Protein AF-A0A3M1NKG3-F1 (afdb_monomer)

pLDDT: mean 79.74, std 18.03, range [40.25, 98.12]

Foldseek 3Di:
DVVVVVVLVVLQVVLCVDPVVVVVVVCVVCVVVLVVVVVVCVVDDVVVVVCLVVWDKDALQLLLAPAHLLLSVLLCCCVPVVDDLVVLCVLLVHDSVVSVVSPVVSVVRDDGDGDHDDIDTSNLNNDPLADSVLSSLVVVVVDDLVVSCVSSVHDSVVSVVSVVVNVVSDDPDDPVPVVVVVVVSVVVVVVQVVCVVVVAHPVNSVVPPPPPQDKDFLCLLLDPAHLLLSQLLCCCPVVVDDLVRSCVLQVHDSVVSVVSPVVSCVVPVDHDDDDSGRIDGSNLNNDPLAHSLLSVLLCCCPVVVDDLVSVCVSNVHDSVVSVVSPVVSVVSVVVD

Mean predicted aligned error: 16.98 Å

Secondary structure (DSSP, 8-state):
-HHHHHHHHHHHHHHHTSHHHHHHHHHHHHHHHHHHHHHHHHTS-HHHHHHHHTPPEEEGGGGGSSS-HHHHHHHHHHHTS---HHHHHHHHT--HHHHHHHHHHHHHT-PPP---S-EEEGGGGG-TTS-HHHHHHHHTTTS-HHHHHHHHT--HHHHHHHHHHHHHH--S-SHHHHHHHHHHHHHHHHHHHHHHTTT--HHHHHHS--S---EEEGGGGGSSS-HHHHHHHHHHHTS---HHHHHHHHT--HHHHHHHHHHHHHH--SPPP--S--EEEGGGG--TTS-HHHHHHHHHHHTS---HHHHHHHHT--HHHHHHHHHHHHHHHHT-

Nearest PDB structures (foldseek):
  2h27-assembly2_D  TM=8.774E-01  e=1.528E+00  Escherichia coli K-12
  3hug-assembly6_K  TM=8.542E-01  e=1.948E+00  Mycobacterium tuberculosis H37Rv
  3hug-assembly1_C  TM=6.920E-01  e=1.088E+00  Mycobacterium tuberculosis H37Rv
  6koq-assembly1_F  TM=3.522E-01  e=6.385E-01  Mycobacterium tuberculosis H37Rv
  6kon-assembly1_F  TM=2.796E-01  e=3.399E-01  Mycobacterium tuberculosis H37Rv

Radius of gyration: 29.92 Å; Cα contacts (8 Å, |Δi|>4): 338; chains: 1; bounding box: 72×39×79 Å

Structure (mmCIF, N/CA/C/O backbone):
data_AF-A0A3M1NKG3-F1
#
_entry.id   AF-A0A3M1NKG3-F1
#
loop_
_atom_site.group_PDB
_atom_site.id
_atom_site.type_symbol
_atom_site.label_atom_id
_atom_site.label_alt_id
_atom_site.label_comp_id
_atom_site.label_asym_id
_atom_site.label_entity_id
_atom_site.label_seq_id
_atom_site.pdbx_PDB_ins_code
_atom_site.Cartn_x
_atom_site.Cartn_y
_atom_site.Cartn_z
_atom_site.occupancy
_atom_site.B_iso_or_equiv
_atom_site.auth_seq_id
_atom_site.auth_comp_id
_atom_site.auth_asym_id
_atom_site.auth_atom_id
_atom_site.pdbx_PDB_model_num
ATOM 1 N N . MET A 1 1 ? 40.115 -14.289 -21.976 1.00 51.50 1 MET A N 1
ATOM 2 C CA . MET A 1 1 ? 38.641 -14.071 -21.932 1.00 51.50 1 MET A CA 1
ATOM 3 C C . MET A 1 1 ? 37.938 -14.585 -20.665 1.00 51.50 1 MET A C 1
ATOM 5 O O . MET A 1 1 ? 37.022 -13.910 -20.209 1.00 51.50 1 MET A O 1
ATOM 9 N N . ARG A 1 2 ? 38.322 -15.731 -20.070 1.00 45.66 2 ARG A N 1
ATOM 10 C CA . ARG A 1 2 ? 37.625 -16.314 -18.897 1.00 45.66 2 ARG A CA 1
ATOM 11 C C . ARG A 1 2 ? 37.693 -15.454 -17.615 1.00 45.66 2 ARG A C 1
ATOM 13 O O . ARG A 1 2 ? 36.666 -15.286 -16.967 1.00 45.66 2 ARG A O 1
ATOM 20 N N . ALA A 1 3 ? 38.834 -14.825 -17.312 1.00 50.28 3 ALA A N 1
ATOM 21 C CA . ALA A 1 3 ? 38.987 -13.940 -16.144 1.00 50.28 3 ALA A CA 1
ATOM 22 C C . ALA A 1 3 ? 38.124 -12.660 -16.223 1.00 50.28 3 ALA A C 1
ATOM 24 O O . ALA A 1 3 ? 37.437 -12.315 -15.267 1.00 50.28 3 ALA A O 1
ATOM 25 N N . LYS A 1 4 ? 38.056 -12.010 -17.400 1.00 56.06 4 LYS A N 1
ATOM 26 C CA . LYS A 1 4 ? 37.167 -10.851 -17.629 1.00 56.06 4 LYS A CA 1
ATOM 27 C C . LYS A 1 4 ? 35.682 -11.222 -17.490 1.00 56.06 4 LYS A C 1
ATOM 29 O O . LYS A 1 4 ? 34.921 -10.430 -16.955 1.00 56.06 4 LYS A O 1
ATOM 34 N N . ARG A 1 5 ? 35.262 -12.426 -17.911 1.00 55.84 5 ARG A N 1
ATOM 35 C CA . ARG A 1 5 ? 33.871 -12.899 -17.741 1.00 55.84 5 ARG A CA 1
ATOM 36 C C . ARG A 1 5 ? 33.503 -13.178 -16.276 1.00 55.84 5 ARG A C 1
ATOM 38 O O . ARG A 1 5 ? 32.373 -12.888 -15.900 1.00 55.84 5 ARG A O 1
ATOM 45 N N . ARG A 1 6 ? 34.437 -13.684 -15.455 1.00 57.09 6 ARG A N 1
ATOM 46 C CA . ARG A 1 6 ? 34.224 -13.881 -14.004 1.00 57.09 6 ARG A CA 1
ATOM 47 C C . ARG A 1 6 ? 33.991 -12.553 -13.275 1.00 57.09 6 ARG A C 1
ATOM 49 O O . ARG A 1 6 ? 32.965 -12.407 -12.625 1.00 57.09 6 ARG A O 1
ATOM 56 N N . ASN A 1 7 ? 34.838 -11.553 -13.521 1.00 66.81 7 ASN A N 1
ATOM 57 C CA . ASN A 1 7 ? 34.710 -10.222 -12.912 1.00 66.81 7 ASN A CA 1
ATOM 58 C C . ASN A 1 7 ? 33.399 -9.503 -13.325 1.00 66.81 7 ASN A C 1
ATOM 60 O O . ASN A 1 7 ? 32.727 -8.882 -12.506 1.00 66.81 7 ASN A O 1
ATOM 64 N N . VAL A 1 8 ? 32.962 -9.659 -14.584 1.00 64.75 8 VAL A N 1
ATOM 65 C CA . VAL A 1 8 ? 31.653 -9.145 -15.035 1.00 64.75 8 VAL A CA 1
ATOM 66 C C . VAL A 1 8 ? 30.497 -9.868 -14.339 1.00 64.75 8 VAL A C 1
ATOM 68 O O . VAL A 1 8 ? 29.546 -9.216 -13.919 1.00 64.75 8 VAL A O 1
ATOM 71 N N . SER A 1 9 ? 30.574 -11.191 -14.170 1.00 67.75 9 SER A N 1
ATOM 72 C CA . SER A 1 9 ? 29.547 -11.958 -13.454 1.00 67.75 9 SER A CA 1
ATOM 73 C C . SER A 1 9 ? 29.431 -11.544 -11.983 1.00 67.75 9 SER A C 1
ATOM 75 O O . SER A 1 9 ? 28.322 -11.441 -11.470 1.00 67.75 9 SER A O 1
ATOM 77 N N . GLU A 1 10 ? 30.552 -11.274 -11.313 1.00 72.12 10 GLU A N 1
ATOM 78 C CA . GLU A 1 10 ? 30.588 -10.798 -9.924 1.00 72.12 10 GLU A CA 1
ATOM 79 C C . GLU A 1 10 ? 29.957 -9.409 -9.782 1.00 72.12 10 GLU A C 1
ATOM 81 O O . GLU A 1 10 ? 29.105 -9.211 -8.917 1.00 72.12 10 GLU A O 1
ATOM 86 N N . ARG A 1 11 ? 30.277 -8.466 -10.680 1.00 70.00 11 ARG A N 1
ATOM 87 C CA . ARG A 1 11 ? 29.648 -7.132 -10.682 1.00 70.00 11 ARG A CA 1
ATOM 88 C C . ARG A 1 11 ? 28.159 -7.184 -11.024 1.00 70.00 11 ARG A C 1
ATOM 90 O O . ARG A 1 11 ? 27.374 -6.463 -10.418 1.00 70.00 11 ARG A O 1
ATOM 97 N N . VAL A 1 12 ? 27.745 -8.050 -11.950 1.00 67.44 12 VAL A N 1
ATOM 98 C CA . VAL A 1 12 ? 26.320 -8.264 -12.259 1.00 67.44 12 VAL A CA 1
ATOM 99 C C . VAL A 1 12 ? 25.585 -8.840 -11.050 1.00 67.44 12 VAL A C 1
ATOM 101 O O . VAL A 1 12 ? 24.505 -8.360 -10.715 1.00 67.44 12 VAL A O 1
ATOM 104 N N . ASN A 1 13 ? 26.182 -9.803 -10.345 1.00 69.19 13 ASN A N 1
ATOM 105 C CA . ASN A 1 13 ? 25.622 -10.332 -9.103 1.00 69.19 13 ASN A CA 1
ATOM 106 C C . ASN A 1 13 ? 25.562 -9.264 -8.001 1.00 69.19 13 ASN A C 1
ATOM 108 O O . ASN A 1 13 ? 24.570 -9.197 -7.279 1.00 69.19 13 ASN A O 1
ATOM 112 N N . ALA A 1 14 ? 26.561 -8.385 -7.900 1.00 70.50 14 ALA A N 1
ATOM 113 C CA . ALA A 1 14 ? 26.528 -7.248 -6.981 1.00 70.50 14 ALA A CA 1
ATOM 114 C C . ALA A 1 14 ? 25.381 -6.273 -7.308 1.00 70.50 14 ALA A C 1
ATOM 116 O O . ALA A 1 14 ? 24.679 -5.830 -6.403 1.00 70.50 14 ALA A O 1
ATOM 117 N N . ILE A 1 15 ? 25.121 -6.000 -8.592 1.00 69.00 15 ILE A N 1
ATOM 118 C CA . ILE A 1 15 ? 23.998 -5.157 -9.035 1.00 69.00 15 ILE A CA 1
ATOM 119 C C . ILE A 1 15 ? 22.658 -5.824 -8.736 1.00 69.00 15 ILE A C 1
ATOM 121 O O . ILE A 1 15 ? 21.772 -5.171 -8.190 1.00 69.00 15 ILE A O 1
ATOM 125 N N . LEU A 1 16 ? 22.504 -7.117 -9.028 1.00 63.91 16 LEU A N 1
ATOM 126 C CA . LEU A 1 16 ? 21.286 -7.869 -8.702 1.00 63.91 16 LEU A CA 1
ATOM 127 C C . LEU A 1 16 ? 20.992 -7.866 -7.195 1.00 63.91 16 LEU A C 1
ATOM 129 O O . LEU A 1 16 ? 19.832 -7.843 -6.793 1.00 63.91 16 LEU A O 1
ATOM 133 N N . ASN A 1 17 ? 22.040 -7.846 -6.371 1.00 64.62 17 ASN A N 1
ATOM 134 C CA . ASN A 1 17 ? 21.939 -7.798 -4.917 1.00 64.62 17 ASN A CA 1
ATOM 135 C C . ASN A 1 17 ? 21.935 -6.374 -4.337 1.00 64.62 17 ASN A C 1
ATOM 137 O O . ASN A 1 17 ? 21.846 -6.231 -3.111 1.00 64.62 17 ASN A O 1
ATOM 141 N N . SER A 1 18 ? 22.009 -5.341 -5.184 1.00 63.31 18 SER A N 1
ATOM 142 C CA . SER A 1 18 ? 21.951 -3.945 -4.752 1.00 63.31 18 SER A CA 1
ATOM 143 C C . SER A 1 18 ? 20.597 -3.628 -4.104 1.00 63.31 18 SER A C 1
ATOM 145 O O . SER A 1 18 ? 19.582 -4.217 -4.498 1.00 63.31 18 SER A O 1
ATOM 147 N N . PRO A 1 19 ? 20.546 -2.685 -3.143 1.00 52.75 19 PRO A N 1
ATOM 148 C CA . PRO A 1 19 ? 19.292 -2.254 -2.526 1.00 52.75 19 PRO A CA 1
ATOM 149 C C . PRO A 1 19 ? 18.241 -1.862 -3.569 1.00 52.75 19 PRO A C 1
ATOM 151 O O . PRO A 1 19 ? 17.114 -2.330 -3.506 1.00 52.75 19 PRO A O 1
ATOM 154 N N . ILE A 1 20 ? 18.646 -1.127 -4.610 1.00 58.50 20 ILE A N 1
ATOM 155 C CA . ILE A 1 20 ? 17.765 -0.676 -5.696 1.00 58.50 20 ILE A CA 1
ATOM 156 C C . ILE A 1 20 ? 17.127 -1.862 -6.435 1.00 58.50 20 ILE A C 1
ATOM 158 O O . ILE A 1 20 ? 15.912 -1.895 -6.613 1.00 58.50 20 ILE A O 1
ATOM 162 N N . GLN A 1 21 ? 17.909 -2.865 -6.852 1.00 63.16 21 GLN A N 1
ATOM 163 C CA . GLN A 1 21 ? 17.361 -4.022 -7.574 1.00 63.16 21 GLN A CA 1
ATOM 164 C C . GLN A 1 21 ? 16.524 -4.929 -6.669 1.00 63.16 21 GLN A C 1
ATOM 166 O O . GLN A 1 21 ? 15.507 -5.455 -7.122 1.00 63.16 21 GLN A O 1
ATOM 171 N N . LYS A 1 22 ? 16.885 -5.062 -5.387 1.00 59.78 22 LYS A N 1
ATOM 172 C CA . LYS A 1 22 ? 16.050 -5.752 -4.394 1.00 59.78 22 LYS A CA 1
ATOM 173 C C . LYS A 1 22 ? 14.698 -5.058 -4.234 1.00 59.78 22 LYS A C 1
ATOM 175 O O . LYS A 1 22 ? 13.676 -5.736 -4.322 1.00 59.78 22 LYS A O 1
ATOM 180 N N . THR A 1 23 ? 14.684 -3.731 -4.110 1.00 55.69 23 THR A N 1
ATOM 181 C CA . THR A 1 23 ? 13.460 -2.921 -4.050 1.00 55.69 23 THR A CA 1
ATOM 182 C C . THR A 1 23 ? 12.635 -3.068 -5.327 1.00 55.69 23 THR A C 1
ATOM 184 O O . THR A 1 23 ? 11.444 -3.341 -5.250 1.00 55.69 23 THR A O 1
ATOM 187 N N . LEU A 1 24 ? 13.244 -3.004 -6.515 1.00 60.50 24 LEU A N 1
ATOM 188 C CA . LEU A 1 24 ? 12.533 -3.200 -7.787 1.00 60.50 24 LEU A CA 1
ATOM 189 C C . LEU A 1 24 ? 11.938 -4.608 -7.922 1.00 60.50 24 LEU A C 1
ATOM 191 O O . LEU A 1 24 ? 10.828 -4.773 -8.429 1.00 60.50 24 LEU A O 1
ATOM 195 N N . HIS A 1 25 ? 12.653 -5.639 -7.468 1.00 63.12 25 HIS A N 1
ATOM 196 C CA . HIS A 1 25 ? 12.160 -7.014 -7.500 1.00 63.12 25 HIS A CA 1
ATOM 197 C C . HIS A 1 25 ? 11.010 -7.226 -6.509 1.00 63.12 25 HIS A C 1
ATOM 199 O O . HIS A 1 25 ? 10.023 -7.881 -6.849 1.00 63.12 25 HIS A O 1
ATOM 205 N N . LEU A 1 26 ? 11.114 -6.625 -5.320 1.00 61.41 26 LEU A N 1
ATOM 206 C CA . LEU A 1 26 ? 10.066 -6.605 -4.303 1.00 61.41 26 LEU A CA 1
ATOM 207 C C . LEU A 1 26 ? 8.816 -5.877 -4.816 1.00 61.41 26 LEU A C 1
ATOM 209 O O . LEU A 1 26 ? 7.731 -6.449 -4.779 1.00 61.41 26 LEU A O 1
ATOM 213 N N . LEU A 1 27 ? 8.972 -4.687 -5.404 1.00 59.38 27 LEU A N 1
ATOM 214 C CA . LEU A 1 27 ? 7.885 -3.925 -6.025 1.00 59.38 27 LEU A CA 1
ATOM 215 C C . LEU A 1 27 ? 7.209 -4.709 -7.154 1.00 59.38 27 LEU A C 1
ATOM 217 O O . LEU A 1 27 ? 5.989 -4.700 -7.257 1.00 59.38 27 LEU A O 1
ATOM 221 N N . ASN A 1 28 ? 7.971 -5.426 -7.985 1.00 63.34 28 ASN A N 1
ATOM 222 C CA . ASN A 1 28 ? 7.418 -6.251 -9.064 1.00 63.34 28 ASN A CA 1
ATOM 223 C C . ASN A 1 28 ? 6.663 -7.488 -8.538 1.00 63.34 28 ASN A C 1
ATOM 225 O O . ASN A 1 28 ? 5.707 -7.926 -9.178 1.00 63.34 28 ASN A O 1
ATOM 229 N N . ARG A 1 29 ? 7.090 -8.051 -7.397 1.00 61.59 29 ARG A N 1
ATOM 230 C CA . ARG A 1 29 ? 6.472 -9.219 -6.745 1.00 61.59 29 ARG A CA 1
ATOM 231 C C . ARG A 1 29 ? 5.196 -8.844 -5.993 1.00 61.59 29 ARG A C 1
ATOM 233 O O . ARG A 1 29 ? 4.177 -9.499 -6.174 1.00 61.59 29 ARG A O 1
ATOM 240 N N . GLU A 1 30 ? 5.244 -7.768 -5.216 1.00 59.06 30 GLU A N 1
ATOM 241 C CA . GLU A 1 30 ? 4.135 -7.298 -4.376 1.00 59.06 30 GLU A CA 1
ATOM 242 C C . GLU A 1 30 ? 3.204 -6.313 -5.106 1.00 59.06 30 GLU A C 1
ATOM 244 O O . GLU A 1 30 ? 2.240 -5.811 -4.532 1.00 59.06 30 GLU A O 1
ATOM 249 N N . ARG A 1 31 ? 3.437 -6.062 -6.405 1.00 57.19 31 ARG A N 1
ATOM 250 C CA . ARG A 1 31 ? 2.675 -5.112 -7.236 1.00 57.19 31 ARG A CA 1
ATOM 251 C C . ARG A 1 31 ? 1.164 -5.322 -7.159 1.00 57.19 31 ARG A C 1
ATOM 253 O O . ARG A 1 31 ? 0.416 -4.355 -7.072 1.00 57.19 31 ARG A O 1
ATOM 260 N N . ALA A 1 32 ? 0.709 -6.573 -7.220 1.00 53.03 32 ALA A N 1
ATOM 261 C CA . ALA A 1 32 ? -0.717 -6.896 -7.176 1.00 53.03 32 ALA A CA 1
ATOM 262 C C . ALA A 1 32 ? -1.335 -6.533 -5.816 1.00 53.03 32 ALA A C 1
ATOM 264 O O . ALA A 1 32 ? -2.441 -5.996 -5.769 1.00 53.03 32 ALA A O 1
ATOM 265 N N . THR A 1 33 ? -0.596 -6.769 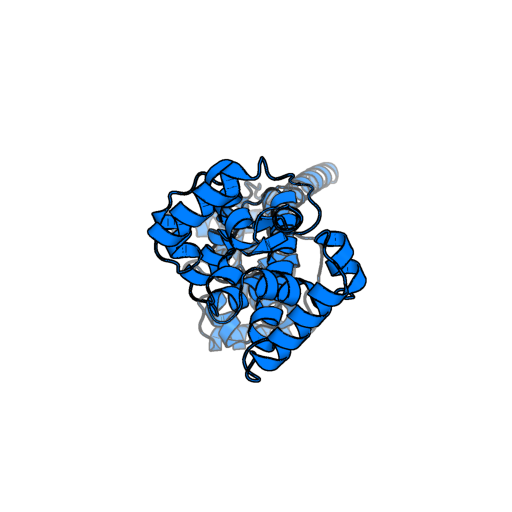-4.731 1.00 52.62 33 THR A N 1
ATOM 266 C CA . THR A 1 33 ? -0.968 -6.400 -3.364 1.00 52.62 33 THR A CA 1
ATOM 267 C C . THR A 1 33 ? -1.011 -4.877 -3.221 1.00 52.62 33 THR A C 1
ATOM 269 O O . THR A 1 33 ? -2.037 -4.335 -2.824 1.00 52.62 33 THR A O 1
ATOM 272 N N . ILE A 1 34 ? 0.031 -4.169 -3.671 1.00 51.94 34 ILE A N 1
ATOM 273 C CA . ILE A 1 34 ? 0.138 -2.701 -3.603 1.00 51.94 34 ILE A CA 1
ATOM 274 C C . ILE A 1 34 ? -0.960 -2.009 -4.427 1.00 51.94 34 ILE A C 1
ATOM 276 O O . ILE A 1 34 ? -1.601 -1.085 -3.938 1.00 51.94 34 ILE A O 1
ATOM 280 N N . ILE A 1 35 ? -1.247 -2.474 -5.650 1.00 54.38 35 ILE A N 1
ATOM 281 C CA . ILE A 1 35 ? -2.335 -1.929 -6.486 1.00 54.38 35 ILE A CA 1
ATOM 282 C C . ILE A 1 35 ? -3.701 -2.207 -5.853 1.00 54.38 35 ILE A C 1
ATOM 284 O O . ILE A 1 35 ? -4.575 -1.343 -5.865 1.00 54.38 35 ILE A O 1
ATOM 288 N N . LYS A 1 36 ? -3.905 -3.401 -5.283 1.00 55.72 36 LYS A N 1
ATOM 289 C CA . LYS A 1 36 ? -5.140 -3.740 -4.563 1.00 55.72 36 LYS A CA 1
ATOM 290 C C . LYS A 1 36 ? -5.317 -2.851 -3.331 1.00 55.72 36 LYS A C 1
ATOM 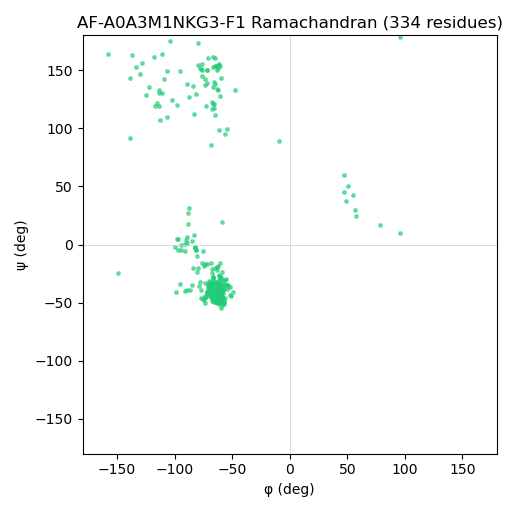292 O O . LYS A 1 36 ? -6.442 -2.453 -3.046 1.00 55.72 36 LYS A O 1
ATOM 297 N N . ILE A 1 37 ? -4.229 -2.519 -2.639 1.00 52.75 37 ILE A N 1
ATOM 298 C CA . ILE A 1 37 ? -4.201 -1.590 -1.507 1.00 52.75 37 ILE A CA 1
ATOM 299 C C . ILE A 1 37 ? -4.505 -0.161 -1.967 1.00 52.75 37 ILE A C 1
ATOM 301 O O . ILE A 1 37 ? -5.402 0.449 -1.400 1.00 52.75 37 ILE A O 1
ATOM 305 N N . LYS A 1 38 ? -3.860 0.348 -3.026 1.00 52.66 38 LYS A N 1
ATOM 306 C CA . LYS A 1 38 ? -4.111 1.704 -3.545 1.00 52.66 38 LYS A CA 1
ATOM 307 C C . LYS A 1 38 ? -5.511 1.874 -4.126 1.00 52.66 38 LYS A C 1
ATOM 309 O O . LYS A 1 38 ? -6.180 2.820 -3.752 1.00 52.66 38 LYS A O 1
ATOM 314 N N . LYS A 1 39 ? -6.029 0.920 -4.907 1.00 56.25 39 LYS A N 1
ATOM 315 C CA . LYS A 1 39 ? -7.433 0.954 -5.371 1.00 56.25 39 LYS A CA 1
ATOM 316 C C . LYS A 1 39 ? -8.439 0.849 -4.227 1.00 56.25 39 LYS A C 1
ATOM 318 O O . LYS A 1 39 ? -9.529 1.410 -4.307 1.00 56.25 39 LYS A O 1
ATOM 323 N N . LYS A 1 40 ? -8.106 0.102 -3.166 1.00 54.59 40 LYS A N 1
ATOM 324 C CA . LYS A 1 40 ? -8.897 0.118 -1.930 1.00 54.59 40 LYS A CA 1
ATOM 325 C C . LYS A 1 40 ? -8.797 1.492 -1.261 1.00 54.59 40 LYS A C 1
ATOM 327 O O . LYS A 1 40 ? -9.829 1.976 -0.832 1.00 54.59 40 LYS A O 1
ATOM 332 N N . ALA A 1 41 ? -7.618 2.109 -1.206 1.00 45.47 41 ALA A N 1
ATOM 333 C CA . ALA A 1 41 ? -7.384 3.411 -0.585 1.00 45.47 41 ALA A CA 1
ATOM 334 C C . ALA A 1 41 ? -8.045 4.571 -1.350 1.00 45.47 41 ALA A C 1
ATOM 336 O O . ALA A 1 41 ? -8.723 5.353 -0.713 1.00 45.47 41 ALA A O 1
ATOM 337 N N . GLU A 1 42 ? -7.958 4.630 -2.683 1.00 52.41 42 GLU A N 1
ATOM 338 C CA . GLU A 1 42 ? -8.618 5.630 -3.551 1.00 52.41 42 GLU A CA 1
ATOM 339 C C . GLU A 1 42 ? -10.149 5.592 -3.457 1.00 52.41 42 GLU A C 1
ATOM 341 O O . GLU A 1 42 ? -10.823 6.589 -3.695 1.00 52.41 42 GLU A O 1
ATOM 346 N N . LYS A 1 43 ? -10.720 4.436 -3.097 1.00 49.81 43 LYS A N 1
ATOM 347 C CA . LYS A 1 43 ? -12.162 4.292 -2.860 1.00 49.81 43 LYS A CA 1
ATOM 348 C C . LYS A 1 43 ? -12.619 4.984 -1.567 1.00 49.81 43 LYS A C 1
ATOM 350 O O . LYS A 1 43 ? -13.819 5.191 -1.384 1.00 49.81 43 LYS A O 1
ATOM 355 N N . TYR A 1 44 ? -11.698 5.320 -0.671 1.00 49.72 44 TYR A N 1
ATOM 356 C CA . TYR A 1 44 ? -11.985 6.022 0.572 1.00 49.72 44 TYR A CA 1
ATOM 357 C C . TYR A 1 44 ? -11.343 7.409 0.515 1.00 49.72 44 TYR A C 1
ATOM 359 O O . TYR A 1 44 ? -10.184 7.545 0.148 1.00 49.72 44 T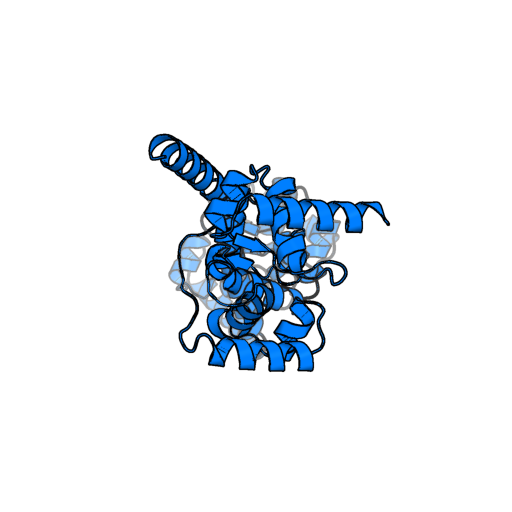YR A O 1
ATOM 367 N N . ASP A 1 45 ? -12.098 8.445 0.887 1.00 50.75 45 ASP A N 1
ATOM 368 C CA . ASP A 1 45 ? -11.575 9.811 0.998 1.00 50.75 45 ASP A CA 1
ATOM 369 C C . ASP A 1 45 ? -10.251 9.802 1.788 1.00 50.75 45 ASP A C 1
ATOM 371 O O . ASP A 1 45 ? -10.157 9.154 2.835 1.00 50.75 45 ASP A O 1
ATOM 375 N N . GLU A 1 46 ? -9.224 10.485 1.287 1.00 45.16 46 GLU A N 1
ATOM 376 C CA . GLU A 1 46 ? -7.852 10.475 1.813 1.00 45.16 46 GLU A CA 1
ATOM 377 C C . GLU A 1 46 ? -7.823 10.812 3.317 1.00 45.16 46 GLU A C 1
ATOM 379 O O . GLU A 1 46 ? -7.105 10.195 4.112 1.00 45.16 46 GLU A O 1
ATOM 384 N N . LYS A 1 47 ? -8.732 11.699 3.749 1.00 48.59 47 LYS A N 1
ATOM 385 C CA . LYS A 1 47 ? -8.973 12.028 5.162 1.00 48.59 47 LYS A CA 1
ATOM 386 C C . LYS A 1 47 ? -9.437 10.835 5.996 1.00 48.59 47 LYS A C 1
ATOM 388 O O . LYS A 1 47 ? -9.078 10.738 7.166 1.00 48.59 47 LYS A O 1
ATOM 393 N N . THR A 1 48 ? -10.234 9.934 5.432 1.00 46.41 48 THR A N 1
ATOM 394 C CA . THR A 1 48 ? -10.757 8.734 6.104 1.00 46.41 48 THR A CA 1
ATOM 395 C C . THR A 1 48 ? -9.653 7.701 6.323 1.00 46.41 48 THR A C 1
ATOM 397 O O . THR A 1 48 ? -9.558 7.133 7.411 1.00 46.41 48 THR A O 1
ATOM 400 N N . VAL A 1 49 ? -8.770 7.510 5.339 1.00 43.00 49 VAL A N 1
ATOM 401 C CA . VAL A 1 49 ? -7.607 6.611 5.448 1.00 43.00 49 VAL A CA 1
ATOM 402 C C . VAL A 1 49 ? -6.598 7.150 6.465 1.00 43.00 49 VAL A C 1
ATOM 404 O O . VAL A 1 49 ? -6.190 6.423 7.370 1.00 43.00 49 VAL A O 1
ATOM 407 N N . LEU A 1 50 ? -6.274 8.446 6.403 1.00 44.31 50 LEU A N 1
ATOM 408 C CA . LEU A 1 50 ? -5.428 9.119 7.397 1.00 44.31 50 LEU A CA 1
ATOM 409 C C . LEU A 1 50 ? -6.022 9.049 8.813 1.00 44.31 50 LEU A C 1
ATOM 411 O O . LEU A 1 50 ? -5.288 8.884 9.788 1.00 44.31 50 LEU A O 1
ATOM 415 N N . ARG A 1 51 ? -7.353 9.127 8.945 1.00 48.47 51 ARG A N 1
ATOM 416 C CA . ARG A 1 51 ? -8.060 8.994 10.229 1.00 48.47 51 ARG A CA 1
ATOM 417 C C . ARG A 1 51 ? -8.014 7.570 10.784 1.00 48.47 51 ARG A C 1
ATOM 419 O O . ARG A 1 51 ? -7.884 7.418 11.994 1.00 48.47 51 ARG A O 1
ATOM 426 N N . ALA A 1 52 ? -8.085 6.553 9.925 1.00 46.16 52 ALA A N 1
ATOM 427 C CA . ALA A 1 52 ? -7.934 5.146 10.306 1.00 46.16 52 ALA A CA 1
ATOM 428 C C . ALA A 1 52 ? -6.484 4.795 10.693 1.00 46.16 52 ALA A C 1
ATOM 430 O O . ALA A 1 52 ? -6.254 4.020 11.621 1.00 46.16 52 ALA A O 1
ATOM 431 N N . LEU A 1 53 ? -5.495 5.399 10.025 1.00 40.94 53 LEU A N 1
ATOM 432 C CA . LEU A 1 53 ? -4.075 5.254 10.372 1.00 40.94 53 LEU A CA 1
ATOM 433 C C . LEU A 1 53 ? -3.731 5.934 11.705 1.00 40.94 53 LEU A C 1
ATOM 435 O O . LEU A 1 53 ? -2.973 5.382 12.497 1.00 40.94 53 LEU A O 1
ATOM 439 N N . LYS A 1 54 ? -4.345 7.088 11.996 1.00 58.25 54 LYS A N 1
ATOM 440 C CA . LYS A 1 54 ? -4.227 7.801 13.283 1.00 58.25 54 LYS A CA 1
ATOM 441 C C . LYS A 1 54 ? -5.177 7.280 14.366 1.00 58.25 54 LYS A C 1
ATOM 443 O O . LYS A 1 54 ? -5.320 7.908 15.415 1.00 58.25 54 LYS A O 1
ATOM 448 N N . GLU A 1 55 ? -5.877 6.175 14.124 1.00 73.12 55 GLU A N 1
ATOM 449 C CA . GLU A 1 55 ? -6.939 5.729 15.013 1.00 73.12 55 GLU A CA 1
ATOM 450 C C . GLU A 1 55 ? -6.390 5.274 16.368 1.00 73.12 55 GLU A C 1
ATOM 452 O O . GLU A 1 55 ? -5.648 4.296 16.487 1.00 73.12 55 GLU A O 1
ATOM 457 N N . THR A 1 56 ? -6.793 5.983 17.421 1.00 80.62 56 THR A N 1
ATOM 458 C CA . THR A 1 56 ? -6.417 5.648 18.791 1.00 80.62 56 THR A CA 1
ATOM 459 C C . THR A 1 56 ? -7.026 4.307 19.188 1.00 80.62 56 THR A C 1
ATOM 461 O O . THR A 1 56 ? -8.246 4.159 19.272 1.00 80.62 56 THR A O 1
ATOM 464 N N . LEU A 1 57 ? -6.168 3.332 19.476 1.00 88.44 57 LEU A N 1
ATOM 465 C CA . LEU A 1 57 ? -6.567 2.032 20.004 1.00 88.44 57 LEU A CA 1
ATOM 466 C C . LEU A 1 57 ? -6.729 2.080 21.527 1.00 88.44 57 LEU A C 1
ATOM 468 O O . LEU A 1 57 ? -5.903 2.654 22.242 1.00 88.44 57 LEU A O 1
ATOM 472 N N . ILE A 1 58 ? -7.803 1.456 22.005 1.00 91.50 58 ILE A N 1
ATOM 473 C CA . ILE A 1 58 ? -8.220 1.421 23.405 1.00 91.50 58 ILE A CA 1
ATOM 474 C C . ILE A 1 58 ? -8.108 -0.017 23.926 1.00 91.50 58 ILE A C 1
ATOM 476 O O . ILE A 1 58 ? -8.792 -0.895 23.399 1.00 91.50 58 ILE A O 1
ATOM 480 N N . PRO A 1 59 ? -7.290 -0.293 24.955 1.00 93.44 59 PRO A N 1
ATOM 481 C CA . PRO A 1 59 ? -7.194 -1.626 25.539 1.00 93.44 59 PRO A CA 1
ATOM 482 C C . PRO A 1 59 ? -8.533 -2.066 26.137 1.00 93.44 59 PRO A C 1
ATOM 484 O O . PRO A 1 59 ? -9.147 -1.321 26.899 1.00 93.44 59 PRO A O 1
ATOM 487 N N . VAL A 1 60 ? -8.980 -3.292 25.858 1.00 93.12 60 VAL A N 1
ATOM 488 C CA . VAL A 1 60 ? -10.239 -3.831 26.415 1.00 93.12 60 VAL A CA 1
ATOM 489 C C . VAL A 1 60 ? -10.187 -3.931 27.942 1.00 93.12 60 VAL A C 1
ATOM 491 O O . VAL A 1 60 ? -11.201 -3.758 28.621 1.00 93.12 60 VAL A O 1
ATOM 494 N N . SER A 1 61 ? -9.000 -4.173 28.499 1.00 94.12 61 SER A N 1
ATOM 495 C CA . SER A 1 61 ? -8.791 -4.352 29.936 1.00 94.12 61 SER A CA 1
ATOM 496 C C . SER A 1 61 ? -9.220 -3.147 30.772 1.00 94.12 61 SER A C 1
ATOM 498 O O . SER A 1 61 ? -9.621 -3.341 31.921 1.00 94.12 61 SER A O 1
ATOM 500 N N . ILE A 1 62 ? -9.277 -1.933 30.204 1.00 95.56 62 ILE A N 1
ATOM 501 C CA . ILE A 1 62 ? -9.757 -0.752 30.939 1.00 95.56 62 ILE A CA 1
ATOM 502 C C . ILE A 1 62 ? -11.208 -0.913 31.415 1.00 95.56 62 ILE A C 1
ATOM 504 O O . ILE A 1 62 ? -11.582 -0.394 32.468 1.00 95.56 62 ILE A O 1
ATOM 508 N N . PHE A 1 63 ? -12.019 -1.677 30.675 1.00 94.81 63 PHE A N 1
ATOM 509 C CA . PHE A 1 63 ? -13.431 -1.920 30.975 1.00 94.81 63 PHE A CA 1
ATOM 510 C C . PHE A 1 63 ? -13.648 -3.018 32.028 1.00 94.81 63 PHE A C 1
ATOM 512 O O . PHE A 1 63 ? -14.781 -3.233 32.461 1.00 94.81 63 PHE A O 1
ATOM 519 N N . SER A 1 64 ? -12.574 -3.684 32.473 1.00 92.81 64 SER A N 1
ATOM 520 C CA . SER A 1 64 ? -12.615 -4.679 33.556 1.00 92.81 64 SER A CA 1
ATOM 521 C C . SER A 1 64 ? -12.588 -4.078 34.964 1.00 92.81 64 SER A C 1
ATOM 523 O O . SER A 1 64 ? -12.671 -4.783 35.970 1.00 92.81 64 SER A O 1
ATOM 525 N N . SER A 1 65 ? -12.462 -2.758 35.035 1.00 91.56 65 SER A N 1
ATOM 526 C CA . SER A 1 65 ? -12.300 -2.007 36.267 1.00 91.56 65 SER A CA 1
ATOM 527 C C . SER A 1 65 ? -13.632 -1.779 37.010 1.00 91.56 65 SER A C 1
ATOM 529 O O . SER A 1 65 ? -14.722 -2.132 36.537 1.00 91.56 65 SER A O 1
ATOM 531 N N . LYS A 1 66 ? -13.547 -1.215 38.225 1.00 92.25 66 LYS A N 1
ATOM 532 C CA . LYS A 1 66 ? -14.722 -0.860 39.051 1.00 92.25 66 LYS A CA 1
ATOM 533 C C . LYS A 1 66 ? -15.452 0.382 38.519 1.00 92.25 66 LYS A C 1
ATOM 535 O O . LYS A 1 66 ? -16.593 0.641 38.903 1.00 92.25 66 LYS A O 1
ATOM 540 N N . GLN A 1 67 ? -14.801 1.168 37.662 1.00 94.38 67 GLN A N 1
ATOM 541 C CA . GLN A 1 67 ? -15.381 2.319 36.979 1.00 94.38 67 GLN A CA 1
ATOM 542 C C . GLN A 1 67 ? -16.532 1.902 36.058 1.00 94.38 67 GLN A C 1
ATOM 544 O O . GLN A 1 67 ? -16.586 0.781 35.546 1.00 94.38 67 GLN A O 1
ATOM 549 N N . SER A 1 68 ? -17.456 2.832 35.802 1.00 95.44 68 SER A N 1
ATOM 550 C CA . SER A 1 68 ? -18.382 2.638 34.689 1.00 95.44 68 SER A CA 1
ATOM 551 C C . SER A 1 68 ? -17.599 2.626 33.362 1.00 95.44 68 SER A C 1
ATOM 553 O O . SER A 1 68 ? -16.541 3.248 33.266 1.00 95.44 68 SER A O 1
ATOM 555 N N . PRO A 1 69 ? -18.099 1.965 32.309 1.00 96.69 69 PRO A N 1
ATOM 556 C CA . PRO A 1 69 ? -17.395 1.869 31.028 1.00 96.69 69 PRO A CA 1
ATOM 557 C C . PRO A 1 69 ? -16.994 3.229 30.436 1.00 96.69 69 PRO A C 1
ATOM 559 O O . PRO A 1 69 ? -15.899 3.379 29.901 1.00 96.69 69 PRO A O 1
ATOM 562 N N . LEU A 1 70 ? -17.852 4.245 30.578 1.00 96.94 70 LEU A N 1
ATOM 563 C CA . LEU A 1 70 ? -17.542 5.607 30.141 1.00 96.94 70 LEU A CA 1
ATOM 564 C C . LEU A 1 70 ? -16.487 6.272 31.033 1.00 96.94 70 LEU A C 1
ATOM 566 O O . LEU A 1 70 ? -15.574 6.909 30.520 1.00 96.94 70 LEU A O 1
ATOM 570 N N . GLU A 1 71 ? -16.601 6.126 32.355 1.00 97.94 71 GLU A N 1
ATOM 571 C CA . GLU A 1 71 ? -15.610 6.648 33.304 1.00 97.94 71 GLU A CA 1
ATOM 572 C C . GLU A 1 71 ? -14.224 6.052 33.027 1.00 97.94 71 GLU A C 1
ATOM 574 O O . GLU A 1 71 ? -13.247 6.793 32.955 1.00 97.94 71 GLU A O 1
ATOM 579 N N . ALA A 1 72 ? -14.148 4.735 32.813 1.00 97.12 72 ALA A N 1
ATOM 580 C CA . ALA A 1 72 ? -12.912 4.029 32.497 1.00 97.12 72 ALA A CA 1
ATOM 581 C C . ALA A 1 72 ? -12.266 4.559 31.209 1.00 97.12 72 ALA A C 1
ATOM 583 O O . ALA A 1 72 ? -11.079 4.888 31.193 1.00 97.12 72 ALA A O 1
ATOM 584 N N . LEU A 1 73 ? -13.065 4.695 30.144 1.00 97.00 73 LEU A N 1
ATOM 585 C CA . LEU A 1 73 ? -12.610 5.222 28.860 1.00 97.00 73 LEU A CA 1
ATOM 586 C C . LEU A 1 73 ? -12.075 6.651 28.992 1.00 97.00 73 LEU A C 1
ATOM 588 O O . LEU A 1 73 ? -10.980 6.949 28.523 1.00 97.00 73 LEU A O 1
ATOM 592 N N . VAL A 1 74 ? -12.817 7.528 29.669 1.00 97.62 74 VAL A N 1
ATOM 593 C CA . VAL A 1 74 ? -12.425 8.931 29.838 1.00 97.62 74 VAL A CA 1
ATOM 594 C C . VAL A 1 74 ? -11.160 9.066 30.689 1.00 97.62 74 VAL A C 1
ATOM 596 O O . VAL A 1 74 ? -10.267 9.829 30.324 1.00 97.62 74 VAL A O 1
ATOM 599 N N . VAL A 1 75 ? -11.045 8.323 31.795 1.00 97.88 75 VAL A N 1
ATOM 600 C CA . VAL A 1 75 ? -9.835 8.326 32.638 1.00 97.88 75 VAL A CA 1
ATOM 601 C C . VAL A 1 75 ? -8.622 7.836 31.849 1.00 97.88 75 VAL A C 1
ATOM 603 O O . VAL A 1 75 ? -7.574 8.473 31.903 1.00 97.88 75 VAL A O 1
ATOM 606 N N . TYR A 1 76 ? -8.763 6.775 31.049 1.00 96.44 76 TYR A N 1
ATOM 607 C CA . TYR A 1 76 ? -7.684 6.295 30.183 1.00 96.44 76 TYR A CA 1
ATOM 608 C C . TYR A 1 76 ? -7.244 7.354 29.158 1.00 96.44 76 TYR A C 1
ATOM 610 O O . TYR A 1 76 ? -6.054 7.659 29.049 1.00 96.44 76 TYR A O 1
ATOM 618 N N . LEU A 1 77 ? -8.195 7.955 28.436 1.00 95.69 77 LEU A N 1
ATOM 619 C CA . LEU A 1 77 ? -7.900 8.979 27.431 1.00 95.69 77 LEU A CA 1
ATOM 620 C C . LEU A 1 77 ? -7.236 10.218 28.049 1.00 95.69 77 LEU A C 1
ATOM 622 O O . LEU A 1 77 ? -6.300 10.773 27.474 1.00 95.69 77 LEU A O 1
ATOM 626 N N . LYS A 1 78 ? -7.671 10.620 29.246 1.00 96.50 78 LYS A N 1
ATOM 627 C CA . LYS A 1 78 ? -7.111 11.781 29.938 1.00 96.50 78 LYS A CA 1
ATOM 628 C C . LYS A 1 78 ? -5.726 11.501 30.519 1.00 96.50 78 LYS A C 1
ATOM 630 O O . LYS A 1 78 ? -4.791 12.258 30.276 1.00 96.50 78 LYS A O 1
ATOM 635 N N . ASP A 1 79 ? -5.570 10.412 31.267 1.00 95.75 79 ASP A N 1
ATOM 636 C CA . ASP A 1 79 ? -4.351 10.175 32.045 1.00 95.75 79 ASP A CA 1
ATOM 637 C C . ASP A 1 79 ? -3.241 9.515 31.220 1.00 95.75 79 ASP A C 1
ATOM 639 O O . ASP A 1 79 ? -2.065 9.827 31.436 1.00 95.75 79 ASP A O 1
ATOM 643 N N . LYS A 1 80 ? -3.592 8.624 30.278 1.00 94.25 80 LYS A N 1
ATOM 644 C CA . LYS A 1 80 ? -2.629 7.867 29.459 1.00 94.25 80 LYS A CA 1
ATOM 645 C C . LYS A 1 80 ? -2.419 8.463 28.074 1.00 94.25 80 LYS A C 1
ATOM 647 O O . LYS A 1 80 ? -1.280 8.524 27.631 1.00 94.25 80 LYS A O 1
ATOM 652 N N . LYS A 1 81 ? -3.483 8.920 27.405 1.00 91.31 81 LYS A N 1
ATOM 653 C CA . LYS A 1 81 ? -3.378 9.569 26.081 1.00 91.31 81 LYS A CA 1
ATOM 654 C C . LYS A 1 81 ? -3.214 11.091 26.152 1.00 91.31 81 LYS A C 1
ATOM 656 O O . LYS A 1 81 ? -2.987 11.704 25.121 1.00 91.31 81 LYS A O 1
ATOM 661 N N . LYS A 1 82 ? -3.289 11.681 27.354 1.00 95.69 82 LYS A N 1
ATOM 662 C CA . LYS A 1 82 ? -3.073 13.116 27.619 1.00 95.69 82 LYS A CA 1
ATOM 663 C C . LYS A 1 82 ? -3.995 14.060 26.838 1.00 95.69 82 LYS A C 1
ATOM 665 O O . LYS A 1 82 ? -3.671 15.229 26.680 1.00 95.69 82 LYS A O 1
ATOM 670 N N . LEU A 1 83 ? -5.169 13.584 26.424 1.00 93.31 83 LEU A N 1
ATOM 671 C CA . LEU A 1 83 ? -6.125 14.399 25.677 1.00 93.31 83 LEU A CA 1
ATOM 672 C C . LEU A 1 83 ? -6.792 15.464 26.565 1.00 93.31 83 LEU A C 1
ATOM 674 O O . LEU A 1 83 ? -7.002 15.290 27.774 1.00 93.31 83 LEU A O 1
ATOM 678 N N . THR A 1 84 ? -7.156 16.589 25.965 1.00 96.62 84 THR A N 1
ATOM 679 C CA . THR A 1 84 ? -7.999 17.622 26.577 1.00 96.62 84 THR A CA 1
ATOM 680 C C . THR A 1 84 ? -9.446 17.132 26.708 1.00 96.62 84 THR A C 1
ATOM 682 O O . THR A 1 84 ? -9.864 16.172 26.060 1.00 96.62 84 THR A O 1
ATOM 685 N N . TYR A 1 85 ? -10.242 17.755 27.585 1.00 97.44 85 TYR A N 1
ATOM 686 C CA . TYR A 1 85 ? -11.651 17.359 27.718 1.00 97.44 85 TYR A CA 1
ATOM 687 C C . TYR A 1 85 ? -12.448 17.658 26.444 1.00 97.44 85 TYR A C 1
ATOM 689 O O . TYR A 1 85 ? -13.335 16.877 26.097 1.00 97.44 85 TYR A O 1
ATOM 697 N N . HIS A 1 86 ? -12.085 18.735 25.744 1.00 93.38 86 HIS A N 1
ATOM 698 C CA . HIS A 1 86 ? -12.639 19.098 24.448 1.00 93.38 86 HIS A CA 1
ATOM 699 C C . HIS A 1 86 ? -12.410 17.999 23.402 1.00 93.38 86 HIS A C 1
ATOM 701 O O . HIS A 1 86 ? -13.377 17.468 22.863 1.00 93.38 86 HIS A O 1
ATOM 707 N N . GLU A 1 87 ? -11.159 17.568 23.200 1.00 91.81 87 GLU A N 1
ATOM 708 C CA . GLU A 1 87 ? -10.821 16.504 22.241 1.00 91.81 87 GLU A CA 1
ATOM 709 C C . GLU A 1 87 ? -11.543 15.192 22.571 1.00 91.81 87 GLU A C 1
ATOM 711 O O . GLU A 1 87 ? -12.116 14.548 21.694 1.00 91.81 87 GLU A O 1
ATOM 716 N N . ILE A 1 88 ? -11.579 14.793 23.850 1.00 95.56 88 ILE A N 1
ATOM 717 C CA . ILE A 1 88 ? -12.317 13.592 24.276 1.00 95.56 88 ILE A CA 1
ATOM 718 C C . ILE A 1 88 ? -13.813 13.740 23.961 1.00 95.56 88 ILE A C 1
ATOM 720 O O . ILE A 1 88 ? -14.455 12.780 23.527 1.00 95.56 88 ILE A O 1
ATOM 724 N N . GLY A 1 89 ? -14.372 14.933 24.175 1.00 93.44 89 GLY A N 1
ATOM 725 C CA . GLY A 1 89 ? -15.743 15.261 23.809 1.00 93.44 89 GLY A CA 1
ATOM 726 C C . GLY A 1 89 ? -15.985 15.104 22.312 1.00 93.44 89 GLY A C 1
ATOM 727 O O . GLY A 1 89 ? -16.944 14.447 21.916 1.00 93.44 89 GLY A O 1
ATOM 728 N N . GLU A 1 90 ? -15.088 15.610 21.473 1.00 90.38 90 GLU A N 1
ATOM 729 C CA . GLU A 1 90 ? -15.191 15.483 20.021 1.00 90.38 90 GLU A CA 1
ATOM 730 C C . GLU A 1 90 ? -15.119 14.014 19.561 1.00 90.38 90 GLU A C 1
ATOM 732 O O . GLU A 1 90 ? -15.970 13.554 18.790 1.00 90.38 90 GLU A O 1
ATOM 737 N N . PHE A 1 91 ? -14.166 13.238 20.092 1.00 89.81 91 PHE A N 1
ATOM 738 C CA . PHE A 1 91 ? -13.986 11.824 19.741 1.00 89.81 91 PHE A CA 1
ATOM 739 C C . PHE A 1 91 ? -15.181 10.957 20.123 1.00 89.81 91 PHE A C 1
ATOM 741 O O . PHE A 1 91 ? -15.647 10.149 19.319 1.00 89.81 91 PHE A O 1
ATOM 748 N N . LEU A 1 92 ? -15.691 11.126 21.343 1.00 91.69 92 LEU A N 1
ATOM 749 C CA . LEU A 1 92 ? -16.838 10.363 21.837 1.00 91.69 92 LEU A CA 1
ATOM 750 C C . LEU A 1 92 ? -18.169 10.937 21.349 1.00 91.69 92 LEU A C 1
ATOM 752 O O . LEU A 1 92 ? -19.224 10.391 21.675 1.00 91.69 92 LEU A O 1
ATOM 756 N N . GLY A 1 93 ? -18.122 12.074 20.648 1.00 91.62 93 GLY A N 1
ATOM 757 C CA . GLY A 1 93 ? -19.267 12.923 20.393 1.00 91.62 93 GLY A CA 1
ATOM 758 C C . GLY A 1 93 ? -20.033 13.152 21.686 1.00 91.62 93 GLY A C 1
ATOM 759 O O . GLY A 1 93 ? -21.172 12.740 21.763 1.00 91.62 93 GLY A O 1
ATOM 760 N N . ARG A 1 94 ? -19.461 13.733 22.740 1.00 93.81 94 ARG A N 1
ATOM 761 C CA . ARG A 1 94 ? -20.118 14.059 24.022 1.00 93.81 94 ARG A CA 1
ATOM 762 C C . ARG A 1 94 ? -19.758 15.484 24.432 1.00 93.81 94 ARG A C 1
ATOM 764 O O . ARG A 1 94 ? -18.698 15.979 24.085 1.00 93.81 94 ARG A O 1
ATOM 771 N N . ASN A 1 95 ? -20.634 16.138 25.192 1.00 95.81 95 ASN A N 1
ATOM 772 C CA . ASN A 1 95 ? -20.323 17.456 25.745 1.00 95.81 95 ASN A CA 1
ATOM 773 C C . ASN A 1 95 ? -19.156 17.346 26.747 1.00 95.81 95 ASN A C 1
ATOM 775 O O . ASN A 1 95 ? -19.129 16.425 27.570 1.00 95.81 95 ASN A O 1
ATOM 779 N N . GLU A 1 96 ? -18.236 18.306 26.697 1.00 96.56 96 GLU A N 1
ATOM 780 C CA . GLU A 1 96 ? -17.084 18.439 27.587 1.00 96.56 96 GLU A CA 1
ATOM 781 C C . GLU A 1 96 ? -17.445 18.335 29.078 1.00 96.56 96 GLU A C 1
ATOM 783 O O . GLU A 1 96 ? -16.780 17.623 29.830 1.00 96.56 96 GLU A O 1
ATOM 788 N N . ARG A 1 97 ? -18.557 18.944 29.513 1.00 96.31 97 ARG A N 1
ATOM 789 C CA . ARG A 1 97 ? -19.029 18.858 30.906 1.00 96.31 97 ARG A CA 1
ATOM 790 C C . ARG A 1 97 ? -19.310 17.407 31.316 1.00 96.31 97 ARG A C 1
ATOM 792 O O . ARG A 1 97 ? -18.929 16.985 32.409 1.00 96.31 97 ARG A O 1
AT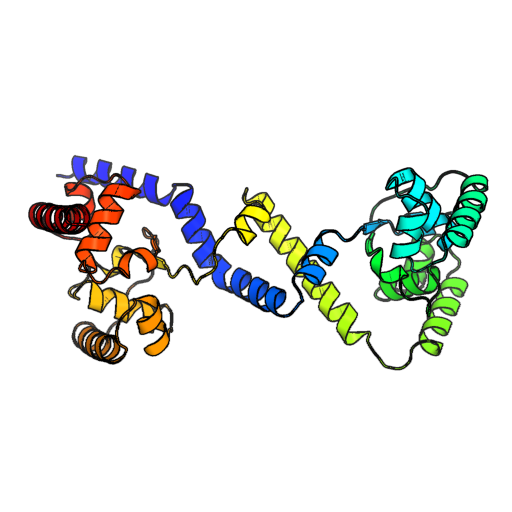OM 799 N N . ASN A 1 98 ? -19.908 16.608 30.428 1.00 96.19 98 ASN A N 1
ATOM 800 C CA . ASN A 1 98 ? -20.171 15.186 30.687 1.00 96.19 98 ASN A CA 1
ATOM 801 C C . ASN A 1 98 ? -18.873 14.377 30.765 1.00 96.19 98 ASN A C 1
ATOM 803 O O . ASN A 1 98 ? -18.761 13.462 31.588 1.00 96.19 98 ASN A O 1
ATOM 807 N N . VAL A 1 99 ? -17.892 14.719 29.927 1.00 97.31 99 VAL A N 1
ATOM 808 C CA . VAL A 1 99 ? -16.553 14.126 29.966 1.00 97.31 99 VAL A CA 1
ATOM 809 C C . VAL A 1 99 ? -15.882 14.450 31.301 1.00 97.31 99 VAL A C 1
ATOM 811 O O . VAL A 1 99 ? -15.456 13.534 32.002 1.00 97.31 99 VAL A O 1
ATOM 814 N N . TRP A 1 100 ? -15.873 15.717 31.715 1.00 97.88 100 TRP A N 1
ATOM 815 C CA . TRP A 1 100 ? -15.283 16.151 32.981 1.00 97.88 100 TRP A CA 1
ATOM 816 C C . TRP A 1 100 ? -15.906 15.451 34.197 1.00 97.88 100 TRP A C 1
ATOM 818 O O . TRP A 1 100 ? -15.187 14.918 35.046 1.00 97.88 100 TRP A O 1
ATOM 828 N N . HIS A 1 101 ? -17.241 15.371 34.270 1.00 98.00 101 HIS A N 1
ATOM 829 C CA . HIS A 1 101 ? -17.914 14.660 35.362 1.00 98.00 101 HIS A CA 1
ATOM 830 C C . HIS A 1 101 ? -17.558 13.169 35.390 1.00 98.00 101 HIS A C 1
ATOM 832 O O . HIS A 1 101 ? -17.336 12.614 36.470 1.00 98.00 101 HIS A O 1
ATOM 838 N N . SER A 1 102 ? -17.472 12.530 34.220 1.00 97.50 102 SER A N 1
ATOM 839 C CA . SER A 1 102 ? -17.077 11.121 34.099 1.00 97.50 102 SER A CA 1
ATOM 840 C C . SER A 1 102 ? -15.629 10.911 34.547 1.00 97.50 102 SER A C 1
ATOM 842 O O . SER A 1 102 ? -15.354 9.990 35.312 1.00 97.50 102 SER A O 1
ATOM 844 N N . TYR A 1 103 ? -14.716 11.807 34.160 1.00 98.12 103 TYR A N 1
ATOM 845 C CA . TYR A 1 103 ? -13.329 11.790 34.623 1.00 98.12 103 TYR A CA 1
ATOM 846 C C . TYR A 1 103 ? -13.247 11.905 36.148 1.00 98.12 103 TYR A C 1
ATOM 848 O O . TYR A 1 103 ? -12.654 11.055 36.812 1.00 98.12 103 TYR A O 1
ATOM 856 N N . ARG A 1 104 ? -13.903 12.921 36.726 1.00 97.81 104 ARG A N 1
ATOM 857 C CA . ARG A 1 104 ? -13.880 13.182 38.172 1.00 97.81 104 ARG A CA 1
ATOM 858 C C . ARG A 1 104 ? -14.429 12.001 38.975 1.00 97.81 104 ARG A C 1
ATOM 860 O O . ARG A 1 104 ? -13.840 11.636 39.991 1.00 97.81 104 ARG A O 1
ATOM 867 N N . LYS A 1 105 ? -15.539 11.394 38.535 1.00 97.62 105 LYS A N 1
ATOM 868 C CA . LYS A 1 105 ? -16.112 10.201 39.183 1.00 97.62 105 LYS A CA 1
ATOM 869 C C . LYS A 1 105 ? -15.211 8.977 39.024 1.00 97.62 105 LYS A C 1
ATOM 871 O O . LYS A 1 105 ? -14.986 8.271 40.003 1.00 97.62 105 LYS A O 1
ATOM 876 N N . GLY A 1 106 ? -14.670 8.752 37.828 1.00 96.06 106 GLY A N 1
ATOM 877 C CA . GLY A 1 106 ? -13.786 7.623 37.541 1.00 96.06 106 GLY A CA 1
ATOM 878 C C . GLY A 1 106 ? -12.487 7.662 38.345 1.00 96.06 106 GLY A C 1
ATOM 879 O O . GLY A 1 106 ? -12.080 6.641 38.897 1.00 96.06 106 GLY A O 1
ATOM 880 N N . LYS A 1 107 ? -11.886 8.849 38.490 1.00 96.19 107 LYS A N 1
ATOM 881 C CA . LYS A 1 107 ? -10.639 9.053 39.240 1.00 96.19 107 LYS A CA 1
ATOM 882 C C . LYS A 1 107 ? -10.781 8.733 40.730 1.00 96.19 107 LYS A C 1
ATOM 884 O O . LYS A 1 107 ? -9.873 8.156 41.318 1.00 96.19 107 LYS A O 1
ATOM 889 N N . LYS A 1 108 ? -11.945 9.020 41.332 1.00 96.31 108 LYS A N 1
ATOM 890 C CA . LYS A 1 108 ? -12.248 8.647 42.729 1.00 96.31 108 LYS A CA 1
ATOM 891 C C . LYS A 1 108 ? -12.278 7.132 42.963 1.00 96.31 108 LYS A C 1
ATOM 893 O O . LYS A 1 108 ? -12.124 6.698 44.096 1.00 96.31 108 LYS A O 1
ATOM 898 N N . LYS A 1 109 ? -12.487 6.328 41.915 1.00 95.06 109 LYS A N 1
ATOM 899 C CA . LYS A 1 109 ? -12.594 4.862 42.002 1.00 95.06 109 LYS A CA 1
ATOM 900 C C . LYS A 1 109 ? -11.243 4.140 41.874 1.00 95.06 109 LYS A C 1
ATOM 902 O O . LYS A 1 109 ? -11.222 2.912 41.840 1.00 95.06 109 LYS A O 1
ATOM 907 N N . GLY A 1 110 ? -10.137 4.885 41.829 1.00 91.69 110 GLY A N 1
ATOM 908 C CA . GLY A 1 110 ? -8.774 4.353 41.800 1.00 91.69 110 GLY A CA 1
ATOM 909 C C . GLY A 1 110 ? -8.174 4.222 40.392 1.00 91.69 110 GLY A C 1
ATOM 910 O O . GLY A 1 110 ? -8.826 4.556 39.400 1.00 91.69 110 GLY A O 1
ATOM 911 N N . PRO A 1 111 ? -6.913 3.768 40.288 1.00 91.62 111 PRO A N 1
ATOM 912 C CA . PRO A 1 111 ? -6.214 3.632 39.015 1.00 91.62 111 PRO A CA 1
ATOM 913 C C . PRO A 1 111 ? -6.762 2.470 38.175 1.00 91.62 111 PRO A C 1
ATOM 915 O O . PRO A 1 111 ? -7.218 1.453 38.695 1.00 91.62 111 PRO A O 1
ATOM 918 N N . ILE A 1 112 ? -6.678 2.615 36.852 1.00 92.69 112 ILE A N 1
ATOM 919 C CA . ILE A 1 112 ? -7.060 1.571 35.896 1.00 92.69 112 ILE A CA 1
ATOM 920 C C . ILE A 1 112 ? -5.855 0.666 35.643 1.00 92.69 112 ILE A C 1
ATOM 922 O O . ILE A 1 112 ? -4.782 1.143 35.273 1.00 92.69 112 ILE A O 1
ATOM 926 N N . GLN A 1 113 ? -6.055 -0.639 35.810 1.00 89.00 113 GLN A N 1
ATOM 927 C CA . GLN A 1 113 ? -5.079 -1.656 35.428 1.00 89.00 113 GLN A CA 1
ATOM 928 C C . GLN A 1 113 ? -5.194 -1.936 33.927 1.00 89.00 113 GLN A C 1
ATOM 930 O O . GLN A 1 113 ? -6.291 -2.167 33.417 1.00 89.00 113 GLN A O 1
ATOM 935 N N . ILE A 1 114 ? -4.062 -1.905 33.230 1.00 88.38 114 ILE A N 1
ATOM 936 C CA . ILE A 1 114 ? -3.966 -2.173 31.795 1.00 88.38 114 ILE A CA 1
ATOM 937 C C . ILE A 1 114 ? -3.180 -3.472 31.649 1.00 88.38 114 ILE A C 1
ATOM 939 O O . ILE A 1 114 ? -1.981 -3.492 31.902 1.00 88.38 114 ILE A O 1
ATOM 943 N N . ASN A 1 115 ? -3.880 -4.543 31.280 1.00 81.00 115 ASN A N 1
ATOM 944 C CA . ASN A 1 115 ? -3.276 -5.818 30.903 1.00 81.00 115 ASN A CA 1
ATOM 945 C C . ASN A 1 115 ? -3.634 -6.068 29.438 1.00 81.00 115 ASN A C 1
ATOM 947 O O . ASN A 1 115 ? -4.817 -6.095 29.086 1.00 81.00 115 ASN A O 1
ATOM 951 N N . ASP A 1 116 ? -2.627 -6.166 28.579 1.00 65.31 116 ASP A N 1
ATOM 952 C CA . ASP A 1 116 ? -2.817 -6.028 27.139 1.00 65.31 116 ASP A CA 1
ATOM 953 C C . ASP A 1 116 ? -2.928 -7.380 26.434 1.00 65.31 116 ASP A C 1
ATOM 955 O O . ASP A 1 116 ? -2.031 -8.219 26.464 1.00 65.31 116 ASP A O 1
ATOM 959 N N . SER A 1 117 ? -4.067 -7.592 25.777 1.00 71.19 117 SER A N 1
ATOM 960 C CA . SER A 1 117 ? -4.267 -8.700 24.828 1.00 71.19 117 SER A CA 1
ATOM 961 C C . SER A 1 117 ? -5.248 -8.341 23.708 1.00 71.19 117 SER A C 1
ATOM 963 O O . SER A 1 117 ? -5.171 -8.910 22.626 1.00 71.19 117 SER A O 1
ATOM 965 N N . TYR A 1 118 ? -6.154 -7.381 23.937 1.00 84.38 118 TYR A N 1
ATOM 966 C CA . TYR A 1 118 ? -7.172 -6.965 22.971 1.00 84.38 118 TYR A CA 1
ATOM 967 C C . TYR A 1 118 ? -7.343 -5.447 22.962 1.00 84.38 118 TYR A C 1
ATOM 969 O O . TYR A 1 118 ? -7.335 -4.809 24.018 1.00 84.38 118 TYR A O 1
ATOM 977 N N . PHE A 1 119 ? -7.575 -4.890 21.774 1.00 88.44 119 PHE A N 1
ATOM 978 C CA . PHE A 1 119 ? -7.753 -3.457 21.551 1.00 88.44 119 PHE A CA 1
ATOM 979 C C . PHE A 1 119 ? -9.013 -3.175 20.729 1.00 88.44 119 PHE A C 1
ATOM 981 O O . PHE A 1 119 ? -9.379 -3.958 19.854 1.00 88.44 119 PHE A O 1
ATOM 988 N N . ILE A 1 120 ? -9.657 -2.042 21.009 1.00 88.25 120 ILE A N 1
ATOM 989 C CA . ILE A 1 120 ? -10.861 -1.553 20.331 1.00 88.25 120 ILE A CA 1
ATOM 990 C C . ILE A 1 120 ? -10.572 -0.160 19.758 1.00 88.25 120 ILE A C 1
ATOM 992 O O . ILE A 1 120 ? -9.989 0.669 20.460 1.00 88.25 120 ILE A O 1
ATOM 996 N N . PRO A 1 121 ? -10.966 0.133 18.512 1.00 89.00 121 PRO A N 1
ATOM 997 C CA . PRO A 1 121 ? -10.831 1.472 17.942 1.00 89.00 121 PRO A CA 1
ATOM 998 C C . PRO A 1 121 ? -11.673 2.515 18.694 1.00 89.00 121 PRO A C 1
ATOM 1000 O O . PRO A 1 121 ? -12.854 2.295 18.959 1.00 89.00 121 PRO A O 1
ATOM 1003 N N . LEU A 1 122 ? -11.097 3.684 19.006 1.00 89.25 122 LEU A N 1
ATOM 1004 C CA . LEU A 1 122 ? -11.800 4.773 19.702 1.00 89.25 122 LEU A CA 1
ATOM 1005 C C . LEU A 1 122 ? -13.010 5.302 18.914 1.00 89.25 122 LEU A C 1
ATOM 1007 O O . LEU A 1 122 ? -14.009 5.692 19.519 1.00 89.25 122 LEU A O 1
ATOM 1011 N N . SER A 1 123 ? -12.942 5.298 17.579 1.00 86.44 123 SER A N 1
ATOM 1012 C CA . SER A 1 123 ? -14.016 5.803 16.711 1.00 86.44 123 SER A CA 1
ATOM 1013 C C . SER A 1 123 ? -15.344 5.067 16.909 1.00 86.44 123 SER A C 1
ATOM 1015 O O . SER A 1 123 ? -16.410 5.665 16.753 1.00 86.44 123 SER A O 1
ATOM 1017 N N . LEU A 1 124 ? -15.283 3.800 17.332 1.00 88.12 124 LEU A N 1
ATOM 1018 C CA . LEU A 1 124 ? -16.441 2.953 17.594 1.00 88.12 124 LEU A CA 1
ATOM 1019 C C . LEU A 1 124 ? -17.365 3.571 18.656 1.00 88.12 124 LEU A C 1
ATOM 1021 O O . LEU A 1 124 ? -18.583 3.454 18.569 1.00 88.12 124 LEU A O 1
ATOM 1025 N N . PHE A 1 125 ? -16.806 4.327 19.603 1.00 91.31 125 PHE A N 1
ATOM 1026 C CA . PHE A 1 125 ? -17.556 4.960 20.688 1.00 91.31 125 PHE A CA 1
ATOM 1027 C C . PHE A 1 125 ? -18.235 6.284 20.319 1.00 91.31 125 PHE A C 1
ATOM 1029 O O . PHE A 1 125 ? -18.924 6.858 21.164 1.00 91.31 125 PHE A O 1
ATOM 1036 N N . LYS A 1 126 ? -18.066 6.779 19.085 1.00 88.56 126 LYS A N 1
ATOM 1037 C CA . LYS A 1 126 ? -18.685 8.035 18.637 1.00 88.56 126 LYS A CA 1
ATOM 1038 C C . LYS A 1 126 ? -20.202 7.913 18.468 1.00 88.56 126 LYS A C 1
ATOM 1040 O O . LYS A 1 126 ? -20.934 8.883 18.659 1.00 88.56 126 LYS A O 1
ATOM 1045 N N . ASN A 1 127 ? -20.688 6.724 18.108 1.00 85.81 127 ASN A N 1
ATOM 1046 C CA . ASN A 1 127 ? -22.116 6.480 17.935 1.00 85.81 127 ASN A CA 1
ATOM 1047 C C . ASN A 1 127 ? -22.821 6.430 19.303 1.00 85.81 127 ASN A C 1
ATOM 1049 O O . ASN A 1 127 ? -22.529 5.563 20.125 1.00 85.81 127 ASN A O 1
ATOM 1053 N N . ARG A 1 128 ? -23.781 7.334 19.537 1.00 86.44 128 ARG A N 1
ATOM 1054 C CA . ARG A 1 128 ? -24.533 7.428 20.800 1.00 86.44 128 ARG A CA 1
ATOM 1055 C C . ARG A 1 128 ? -25.684 6.425 20.935 1.00 86.44 128 ARG A C 1
ATOM 1057 O O . ARG A 1 128 ? -26.234 6.315 22.029 1.00 86.44 128 ARG A O 1
ATOM 1064 N N . ASN A 1 129 ? -26.046 5.704 19.872 1.00 88.31 129 ASN A N 1
ATOM 1065 C CA . ASN A 1 129 ? -27.169 4.755 19.887 1.00 88.31 129 ASN A CA 1
ATOM 1066 C C . ASN A 1 129 ? -26.899 3.559 20.811 1.00 88.31 129 ASN A C 1
ATOM 1068 O O . ASN A 1 129 ? -27.818 3.005 21.419 1.00 88.31 129 ASN A O 1
ATOM 1072 N N . LEU A 1 130 ? -25.625 3.187 20.947 1.00 90.88 130 LEU A N 1
ATOM 1073 C CA . LEU A 1 130 ? -25.165 2.172 21.882 1.00 90.88 130 LEU A CA 1
ATOM 1074 C C . LEU A 1 130 ? -24.386 2.832 23.023 1.00 90.88 130 LEU A C 1
ATOM 1076 O O . LEU A 1 130 ? -23.631 3.790 22.853 1.00 90.88 130 LEU A O 1
ATOM 1080 N N . SER A 1 131 ? -24.563 2.295 24.222 1.00 94.19 131 SER A N 1
ATOM 1081 C CA . SER A 1 131 ? -23.700 2.590 25.356 1.00 94.19 131 SER A CA 1
ATOM 1082 C C . SER A 1 131 ? -22.285 2.071 25.097 1.00 94.19 131 SER A C 1
ATOM 1084 O O . SER A 1 131 ? -22.062 1.170 24.293 1.00 94.19 131 SER A O 1
ATOM 1086 N N . ILE A 1 132 ? -21.313 2.606 25.834 1.00 95.38 132 ILE A N 1
ATOM 1087 C CA . ILE A 1 132 ? -19.909 2.194 25.709 1.00 95.38 132 ILE A CA 1
ATOM 1088 C C . ILE A 1 132 ? -19.743 0.683 25.946 1.00 95.38 132 ILE A C 1
ATOM 1090 O O . ILE A 1 132 ? -18.993 0.036 25.227 1.00 95.38 132 ILE A O 1
ATOM 1094 N N . LEU A 1 133 ? -20.477 0.094 26.900 1.00 95.25 133 LEU A N 1
ATOM 1095 C CA . LEU A 1 133 ? -20.422 -1.355 27.129 1.00 95.25 133 LEU A CA 1
ATOM 1096 C C . LEU A 1 133 ? -21.057 -2.151 25.992 1.00 95.25 133 LEU A C 1
ATOM 1098 O O . LEU A 1 133 ? -20.526 -3.189 25.621 1.00 95.25 133 LEU A O 1
ATOM 1102 N N . GLU A 1 134 ? -22.175 -1.672 25.445 1.00 94.25 134 GLU A N 1
ATOM 1103 C CA . GLU A 1 134 ? -22.821 -2.305 24.291 1.00 94.25 134 GLU A CA 1
ATOM 1104 C C . GLU A 1 134 ? -21.874 -2.317 23.085 1.00 94.25 134 GLU A C 1
ATOM 1106 O O . GLU A 1 134 ? -21.700 -3.347 22.450 1.00 94.25 134 GLU A O 1
ATOM 1111 N N . HIS A 1 135 ? -21.169 -1.215 22.847 1.00 93.00 135 HIS A N 1
ATOM 1112 C CA . HIS A 1 135 ? -20.110 -1.103 21.847 1.00 93.00 135 HIS A CA 1
ATOM 1113 C C . HIS A 1 135 ? -18.978 -2.120 22.036 1.00 93.00 135 HIS A C 1
ATOM 1115 O O . HIS A 1 135 ? -18.625 -2.838 21.101 1.00 93.00 135 HIS A O 1
ATOM 1121 N N . VAL A 1 136 ? -18.445 -2.234 23.258 1.00 92.69 136 VAL A N 1
ATOM 1122 C CA . VAL A 1 136 ? -17.393 -3.211 23.594 1.00 92.69 136 VAL A CA 1
ATOM 1123 C C . VAL A 1 136 ? -17.880 -4.644 23.380 1.00 92.69 136 VAL A C 1
ATOM 1125 O O . VAL A 1 136 ? -17.190 -5.449 22.759 1.00 92.69 136 VAL A O 1
ATOM 1128 N N . VAL A 1 137 ? -19.072 -4.972 23.881 1.00 93.38 137 VAL A N 1
ATOM 1129 C CA . VAL A 1 137 ? -19.642 -6.321 23.776 1.00 93.38 137 VAL A CA 1
ATOM 1130 C C . VAL A 1 137 ? -19.976 -6.670 22.326 1.00 93.38 137 VAL A C 1
ATOM 1132 O O . VAL A 1 137 ? -19.727 -7.803 21.920 1.00 93.38 137 VAL A O 1
ATOM 1135 N N . ASN A 1 138 ? -20.477 -5.714 21.538 1.00 91.56 138 ASN A N 1
ATOM 1136 C CA . ASN A 1 138 ? -20.750 -5.909 20.116 1.00 91.56 138 ASN A CA 1
ATOM 1137 C C . ASN A 1 138 ? -19.460 -6.179 19.332 1.00 91.56 138 ASN A C 1
ATOM 1139 O O . ASN A 1 138 ? -19.379 -7.137 18.571 1.00 91.56 138 ASN A O 1
ATOM 1143 N N . PHE A 1 139 ? -18.409 -5.393 19.581 1.00 88.75 139 PHE A N 1
ATOM 1144 C CA . PHE A 1 139 ? -17.107 -5.599 18.944 1.00 88.75 139 PHE A CA 1
ATOM 1145 C C . PHE A 1 139 ? -16.507 -6.977 19.274 1.00 88.75 139 PHE A C 1
ATOM 1147 O O . PHE A 1 139 ? -15.901 -7.630 18.425 1.00 88.75 139 PHE A O 1
ATOM 1154 N N . LEU A 1 140 ? -16.715 -7.456 20.503 1.00 87.62 140 LEU A N 1
ATOM 1155 C CA . LEU A 1 140 ? -16.240 -8.760 20.962 1.00 87.62 140 LEU A CA 1
ATOM 1156 C C . LEU A 1 140 ? -17.184 -9.922 20.619 1.00 87.62 140 LEU A C 1
ATOM 1158 O O . LEU A 1 140 ? -16.881 -11.050 21.005 1.00 87.62 140 LEU A O 1
ATOM 1162 N N . ALA A 1 141 ? -18.288 -9.693 19.897 1.00 82.62 141 ALA A N 1
ATOM 1163 C CA . ALA A 1 141 ? -19.351 -10.681 19.680 1.00 82.62 141 ALA A CA 1
ATOM 1164 C C . ALA A 1 141 ? -18.905 -11.966 18.959 1.00 82.62 141 ALA A C 1
ATOM 1166 O O . ALA A 1 141 ? -19.596 -12.978 19.040 1.00 82.62 141 ALA A O 1
ATOM 1167 N N . LYS A 1 142 ? -17.732 -11.964 18.307 1.00 74.31 142 LYS A N 1
ATOM 1168 C CA . LYS A 1 142 ? -17.093 -13.182 17.768 1.00 74.31 142 LYS A CA 1
ATOM 1169 C C . LYS A 1 142 ? -16.708 -14.192 18.860 1.00 74.31 142 LYS A C 1
ATOM 1171 O O . LYS A 1 142 ? -16.501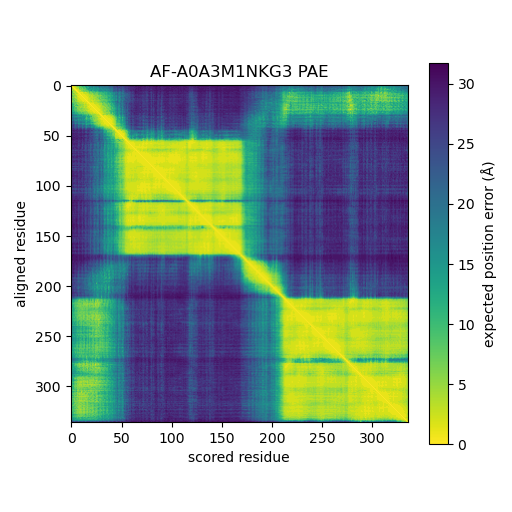 -15.363 18.563 1.00 74.31 142 LYS A O 1
ATOM 1176 N N . ASN A 1 143 ? -16.604 -13.753 20.113 1.00 74.88 143 ASN A N 1
ATOM 1177 C CA . ASN A 1 143 ? -16.324 -14.599 21.266 1.00 74.88 143 ASN A CA 1
ATOM 1178 C C . ASN A 1 143 ? -17.616 -15.031 21.970 1.00 74.88 143 ASN A C 1
ATOM 1180 O O . ASN A 1 143 ? -18.592 -14.287 22.039 1.00 74.88 143 ASN A O 1
ATOM 1184 N N . ASN A 1 144 ? -17.595 -16.217 22.583 1.00 86.00 144 ASN A N 1
ATOM 1185 C CA . ASN A 1 144 ? -18.691 -16.676 23.436 1.00 86.00 144 ASN A CA 1
ATOM 1186 C C . ASN A 1 144 ? -18.900 -15.705 24.621 1.00 86.00 144 ASN A C 1
ATOM 1188 O O . ASN A 1 144 ? -17.928 -15.211 25.198 1.00 86.00 144 ASN A O 1
ATOM 1192 N N . ALA A 1 145 ? -20.152 -15.469 25.030 1.00 85.88 145 ALA A N 1
ATOM 1193 C CA . ALA A 1 145 ? -20.516 -14.567 26.126 1.00 85.88 145 ALA A CA 1
ATOM 1194 C C . ALA A 1 145 ? -19.747 -14.866 27.426 1.00 85.88 145 ALA A C 1
ATOM 1196 O O . ALA A 1 145 ? -19.323 -13.941 28.117 1.00 85.88 145 ALA A O 1
ATOM 1197 N N . LYS A 1 146 ? -19.480 -16.150 27.715 1.00 88.88 146 LYS A N 1
ATOM 1198 C CA . LYS A 1 146 ? -18.649 -16.577 28.857 1.00 88.88 146 LYS A CA 1
ATOM 1199 C C . LYS A 1 146 ? -17.214 -16.033 28.783 1.00 88.88 146 LYS A C 1
ATOM 1201 O O . LYS A 1 146 ? -16.671 -15.589 29.793 1.00 88.88 146 LYS A O 1
ATOM 1206 N N . ASN A 1 147 ? -16.613 -16.011 27.593 1.00 91.06 147 ASN A N 1
ATOM 1207 C CA . ASN A 1 147 ? -15.256 -15.497 27.390 1.00 91.06 147 ASN A CA 1
ATOM 1208 C C . ASN A 1 147 ? -15.218 -13.972 27.520 1.00 91.06 147 ASN A C 1
ATOM 1210 O O . ASN A 1 147 ? -14.314 -13.436 28.156 1.00 91.06 147 ASN A O 1
ATOM 1214 N N . ILE A 1 148 ? -16.228 -13.280 26.981 1.00 91.62 148 ILE A N 1
ATOM 1215 C CA . ILE A 1 148 ? -16.371 -11.824 27.124 1.00 91.62 148 ILE A CA 1
ATOM 1216 C C . ILE A 1 148 ? -16.529 -11.452 28.605 1.00 91.62 148 ILE A C 1
ATOM 1218 O O . ILE A 1 148 ? -15.868 -10.535 29.087 1.00 91.62 148 ILE A O 1
ATOM 1222 N N . ALA A 1 149 ? -17.357 -12.193 29.343 1.00 92.88 149 ALA A N 1
ATOM 1223 C CA . ALA A 1 149 ? -17.575 -12.005 30.774 1.00 92.88 149 ALA A CA 1
ATOM 1224 C C . ALA A 1 149 ? -16.274 -12.153 31.577 1.00 92.88 149 ALA A C 1
ATOM 1226 O O . ALA A 1 149 ? -15.935 -11.273 32.372 1.00 92.88 149 ALA A O 1
ATOM 1227 N N . LYS A 1 150 ? -15.491 -13.205 31.293 1.00 92.94 150 LYS A N 1
ATOM 1228 C CA . LYS A 1 150 ? -14.165 -13.420 31.891 1.00 92.94 150 LYS A CA 1
ATOM 1229 C C . LYS A 1 150 ? -13.199 -12.277 31.564 1.00 92.94 150 LYS A C 1
ATOM 1231 O O . LYS A 1 150 ? -12.526 -11.779 32.464 1.00 92.94 150 LYS A O 1
ATOM 1236 N N . LEU A 1 151 ? -13.161 -11.829 30.307 1.00 91.38 151 LEU A N 1
ATOM 1237 C CA . LEU A 1 151 ? -12.283 -10.746 29.849 1.00 91.38 151 LEU A CA 1
ATOM 1238 C C . LEU A 1 151 ? -12.615 -9.402 30.518 1.00 91.38 151 LEU A C 1
ATOM 1240 O O . LEU A 1 151 ? -11.718 -8.667 30.923 1.00 91.38 151 LEU A O 1
ATOM 1244 N N . LEU A 1 152 ? -13.905 -9.093 30.665 1.00 91.94 152 LEU A N 1
ATOM 1245 C CA . LEU A 1 152 ? -14.388 -7.846 31.261 1.00 91.94 152 LEU A CA 1
ATOM 1246 C C . LEU A 1 152 ? -14.574 -7.931 32.784 1.00 91.94 152 LEU A C 1
ATOM 1248 O O . LEU A 1 152 ? -15.024 -6.957 33.385 1.00 91.94 152 LEU A O 1
ATOM 1252 N N . LYS A 1 153 ? -14.265 -9.073 33.416 1.00 93.88 153 LYS A N 1
ATOM 1253 C CA . LYS A 1 153 ? -14.553 -9.346 34.837 1.00 93.88 153 LYS A CA 1
ATOM 1254 C C . LYS A 1 153 ? -15.998 -8.965 35.214 1.00 93.88 153 LYS A C 1
ATOM 1256 O O . LYS A 1 153 ? -16.237 -8.287 36.215 1.00 93.88 153 LYS A O 1
ATOM 1261 N N . LYS A 1 154 ? -16.963 -9.344 34.368 1.00 93.94 154 LYS A N 1
ATOM 1262 C CA . LYS A 1 154 ? -18.407 -9.125 34.574 1.00 93.94 154 LYS A CA 1
ATOM 1263 C C . LYS A 1 154 ? -19.141 -10.454 34.654 1.00 93.94 154 LYS A C 1
ATOM 1265 O O . LYS A 1 154 ? -18.646 -11.471 34.181 1.00 93.94 154 LYS A O 1
ATOM 1270 N N . ASP A 1 155 ? -20.342 -10.419 35.215 1.00 94.81 155 ASP A N 1
ATOM 1271 C CA . ASP A 1 155 ? -21.222 -11.580 35.241 1.00 94.81 155 ASP A CA 1
ATOM 1272 C C . ASP A 1 155 ? -21.691 -11.958 33.814 1.00 94.81 155 ASP A C 1
ATOM 1274 O O . ASP A 1 155 ? -22.082 -11.064 33.048 1.00 94.81 155 ASP A O 1
ATOM 1278 N N . PRO A 1 156 ? -21.684 -13.249 33.426 1.00 94.81 156 PRO A N 1
ATOM 1279 C CA . PRO A 1 156 ? -22.159 -13.696 32.115 1.00 94.81 156 PRO A CA 1
ATOM 1280 C C . PRO A 1 156 ? -23.589 -13.257 31.780 1.00 94.81 156 PRO A C 1
ATOM 1282 O O . PRO A 1 156 ? -23.864 -12.920 30.627 1.00 94.81 156 PRO A O 1
ATOM 1285 N N . SER A 1 157 ? -24.480 -13.187 32.770 1.00 93.81 157 SER A N 1
ATOM 1286 C CA . SER A 1 157 ? -25.870 -12.749 32.592 1.00 93.81 157 SER A CA 1
ATOM 1287 C C . SER A 1 157 ? -25.938 -11.269 32.226 1.00 93.81 157 SER A C 1
ATOM 1289 O O . SER A 1 157 ? -26.748 -10.867 31.391 1.00 93.81 157 SER A O 1
ATOM 1291 N N . THR A 1 158 ? -25.030 -10.452 32.776 1.00 93.56 158 THR A N 1
ATOM 1292 C CA . THR A 1 158 ? -24.897 -9.037 32.390 1.00 93.56 158 THR A CA 1
ATOM 1293 C C . THR A 1 158 ? -24.504 -8.911 30.920 1.00 93.56 158 THR A C 1
ATOM 1295 O O . THR A 1 158 ? -25.100 -8.120 30.189 1.00 93.56 158 THR A O 1
ATOM 1298 N N . ILE A 1 159 ? -23.534 -9.708 30.461 1.00 95.06 159 ILE A N 1
ATOM 1299 C CA . ILE A 1 159 ? -23.118 -9.711 29.050 1.00 95.06 159 ILE A CA 1
ATOM 1300 C C . ILE A 1 159 ? -24.268 -10.159 28.147 1.00 95.06 159 ILE A C 1
ATOM 1302 O O . ILE A 1 159 ? -24.525 -9.525 27.124 1.00 95.06 159 ILE A O 1
ATOM 1306 N N . TRP A 1 160 ? -25.002 -11.197 28.544 1.00 92.75 160 TRP A N 1
ATOM 1307 C CA . TRP A 1 160 ? -26.151 -11.693 27.792 1.00 92.75 160 TRP A CA 1
ATOM 1308 C C . TRP A 1 160 ? -27.277 -10.653 27.684 1.00 92.75 160 TRP A C 1
ATOM 1310 O O . TRP A 1 160 ? -27.835 -10.432 26.605 1.00 92.75 160 TRP A O 1
ATOM 1320 N N . ALA A 1 161 ? -27.576 -9.945 28.777 1.00 94.25 161 ALA A N 1
ATOM 1321 C CA . ALA A 1 161 ? -28.550 -8.858 28.780 1.00 94.25 161 ALA A CA 1
ATOM 1322 C C . ALA A 1 161 ? -28.117 -7.708 27.855 1.00 94.25 161 ALA A C 1
ATOM 1324 O O . ALA A 1 161 ? -28.939 -7.168 27.112 1.00 94.25 161 ALA A O 1
ATOM 1325 N N . VAL A 1 162 ? -26.825 -7.361 27.854 1.00 94.12 162 VAL A N 1
ATOM 1326 C CA . VAL A 1 162 ? -26.247 -6.361 26.944 1.00 94.12 162 VAL A CA 1
ATOM 1327 C C . VAL A 1 162 ? -26.366 -6.811 25.484 1.00 94.12 162 VAL A C 1
ATOM 1329 O O . VAL A 1 162 ? -26.861 -6.043 24.665 1.00 94.12 162 VAL A O 1
ATOM 1332 N N . GLN A 1 163 ? -26.016 -8.059 25.156 1.00 92.50 163 GLN A N 1
ATOM 1333 C CA . GLN A 1 163 ? -26.196 -8.626 23.810 1.00 92.50 163 GLN A CA 1
ATOM 1334 C C . GLN A 1 163 ? -27.657 -8.584 23.353 1.00 92.50 163 GLN A C 1
ATOM 1336 O O . GLN A 1 163 ? -27.948 -8.217 22.216 1.00 92.50 163 GLN A O 1
ATOM 1341 N N . SER A 1 164 ? -28.590 -8.901 24.247 1.00 90.38 164 SER A N 1
ATOM 1342 C CA . SER A 1 164 ? -30.023 -8.835 23.952 1.00 90.38 164 SER A CA 1
ATOM 1343 C C . SER A 1 164 ? -30.500 -7.401 23.708 1.00 90.38 164 SER A C 1
ATOM 1345 O O . SER A 1 164 ? -31.301 -7.165 22.806 1.00 90.38 164 SER A O 1
ATOM 1347 N N . ARG A 1 165 ? -29.986 -6.419 24.464 1.00 91.44 165 ARG A N 1
ATOM 1348 C CA . ARG A 1 165 ? -30.268 -4.993 24.229 1.00 91.44 165 ARG A CA 1
ATOM 1349 C C . ARG A 1 165 ? -29.707 -4.512 22.893 1.00 91.44 165 ARG A C 1
ATOM 1351 O O . ARG A 1 165 ? -30.415 -3.798 22.194 1.00 91.44 165 ARG A O 1
ATOM 1358 N N . ILE A 1 166 ? -28.498 -4.936 22.520 1.00 90.44 166 ILE A N 1
ATOM 1359 C CA . ILE A 1 166 ? -27.890 -4.633 21.212 1.00 90.44 166 ILE A CA 1
ATOM 1360 C C . ILE A 1 166 ? -28.802 -5.132 20.087 1.00 90.44 166 ILE A C 1
ATOM 1362 O O . ILE A 1 166 ? -29.221 -4.334 19.254 1.00 90.44 166 ILE A O 1
ATOM 1366 N N . LYS A 1 167 ? -29.220 -6.406 20.142 1.00 87.12 167 LYS A N 1
ATOM 1367 C CA . LYS A 1 167 ? -30.135 -7.010 19.154 1.00 87.12 167 LYS A CA 1
ATOM 1368 C C . LYS A 1 167 ? -31.463 -6.259 19.013 1.00 87.12 167 LYS A C 1
ATOM 1370 O O . LYS A 1 167 ? -32.011 -6.210 17.922 1.00 87.12 167 LYS A O 1
ATOM 1375 N N . LYS A 1 168 ? -31.983 -5.680 20.103 1.00 86.44 168 LYS A N 1
ATOM 1376 C CA . LYS A 1 168 ? -33.212 -4.865 20.089 1.00 86.44 168 LYS A CA 1
ATOM 1377 C C . LYS A 1 168 ? -32.991 -3.446 19.554 1.00 86.44 168 LYS A C 1
ATOM 1379 O O . LYS A 1 168 ? -33.907 -2.872 18.981 1.00 86.44 168 LYS A O 1
ATOM 1384 N N . LYS A 1 169 ? -31.808 -2.866 19.782 1.00 83.81 169 LYS A N 1
ATOM 1385 C CA . LYS A 1 169 ? -31.452 -1.494 19.379 1.00 83.81 169 LYS A CA 1
ATOM 1386 C C . LYS A 1 169 ? -30.957 -1.385 17.939 1.00 83.81 169 LYS A C 1
ATOM 1388 O O . LYS A 1 169 ? -30.950 -0.282 17.403 1.00 83.81 169 LYS A O 1
ATOM 1393 N N . GLN A 1 170 ? -30.510 -2.481 17.334 1.00 67.62 170 GLN A N 1
ATOM 1394 C CA . GLN A 1 170 ? -30.050 -2.484 15.949 1.00 67.62 170 GLN A CA 1
ATOM 1395 C C . GLN A 1 170 ? -31.235 -2.607 14.974 1.00 67.62 170 GLN A C 1
ATOM 1397 O O . GLN A 1 170 ? -31.832 -3.681 14.881 1.00 67.62 170 GLN A O 1
ATOM 1402 N N . PRO A 1 171 ? -31.563 -1.566 14.178 1.00 50.78 171 PRO A N 1
ATOM 1403 C CA . PRO A 1 171 ? -32.135 -1.803 12.857 1.00 50.78 171 PRO A CA 1
ATOM 1404 C C . PRO A 1 171 ? -31.119 -2.601 12.020 1.00 50.78 171 PRO A C 1
ATOM 1406 O O . PRO A 1 171 ? -29.918 -2.527 12.268 1.00 50.78 171 PRO A O 1
ATOM 1409 N N . ARG A 1 172 ? -31.594 -3.369 11.031 1.00 44.12 172 ARG A N 1
ATOM 1410 C CA . ARG A 1 172 ? -30.835 -4.288 10.143 1.00 44.12 172 ARG A CA 1
ATOM 1411 C C . ARG A 1 172 ? -29.697 -3.656 9.304 1.00 44.12 172 ARG A C 1
ATOM 1413 O O . ARG A 1 172 ? -29.282 -4.234 8.305 1.00 44.12 172 ARG A O 1
ATOM 1420 N N . ILE A 1 173 ? -29.188 -2.487 9.664 1.00 41.53 173 ILE A N 1
ATOM 1421 C CA . ILE A 1 173 ? -28.304 -1.673 8.839 1.00 41.53 173 ILE A CA 1
ATOM 1422 C C . ILE A 1 173 ? -26.917 -1.570 9.510 1.00 41.53 173 ILE A C 1
ATOM 1424 O O . ILE A 1 173 ? -26.787 -1.118 10.644 1.00 41.53 173 ILE A O 1
ATOM 1428 N N . ASP A 1 174 ? -25.908 -2.021 8.753 1.00 42.62 174 ASP A N 1
ATOM 1429 C CA . ASP A 1 174 ? -24.470 -1.693 8.825 1.00 42.62 174 ASP A CA 1
ATOM 1430 C C . ASP A 1 174 ? -23.460 -2.568 9.592 1.00 42.62 174 ASP A C 1
ATOM 1432 O O . ASP A 1 174 ? -22.271 -2.236 9.610 1.00 42.62 174 ASP A O 1
ATOM 1436 N N . ASP A 1 175 ? -23.818 -3.772 10.052 1.00 45.06 175 ASP A N 1
ATOM 1437 C CA . ASP A 1 175 ? -22.791 -4.751 10.474 1.00 45.06 175 ASP A CA 1
ATOM 1438 C C . ASP A 1 175 ? -21.951 -5.274 9.289 1.00 45.06 175 ASP A C 1
ATOM 1440 O O . ASP A 1 175 ? -20.817 -5.719 9.472 1.00 45.06 175 ASP A O 1
ATOM 1444 N N . TYR A 1 176 ? -22.454 -5.178 8.053 1.00 43.88 176 TYR A N 1
ATOM 1445 C CA . TYR A 1 176 ? -21.710 -5.585 6.857 1.00 43.88 176 TYR A CA 1
ATOM 1446 C C . TYR A 1 176 ? -20.592 -4.597 6.500 1.00 43.88 176 TYR A C 1
ATOM 1448 O O . TYR A 1 176 ? -19.472 -5.014 6.208 1.00 43.88 176 TYR A O 1
ATOM 1456 N N . TYR A 1 177 ? -20.862 -3.288 6.543 1.00 40.25 177 TYR A N 1
ATOM 1457 C CA . TYR A 1 177 ? -19.884 -2.274 6.146 1.00 40.25 177 TYR A CA 1
ATOM 1458 C C . TYR A 1 177 ? -18.770 -2.127 7.179 1.00 40.25 177 TYR A C 1
ATOM 1460 O O . TYR A 1 177 ? -17.600 -2.143 6.802 1.00 40.25 177 TYR A O 1
ATOM 1468 N N . PHE A 1 178 ? -19.099 -2.076 8.473 1.00 43.97 178 PHE A N 1
ATOM 1469 C CA . PHE A 1 178 ? -18.082 -1.895 9.506 1.00 43.97 178 PHE A CA 1
ATOM 1470 C C . PHE A 1 178 ? -17.166 -3.119 9.635 1.00 43.97 178 PHE A C 1
ATOM 1472 O O . PHE A 1 178 ? -15.947 -2.967 9.635 1.00 43.97 178 PHE A O 1
ATOM 1479 N N . ASN A 1 179 ? -17.712 -4.343 9.643 1.00 48.16 179 ASN A N 1
ATOM 1480 C CA . ASN A 1 179 ? -16.887 -5.554 9.722 1.00 48.16 179 ASN A CA 1
ATOM 1481 C C . ASN A 1 179 ? -16.039 -5.774 8.463 1.00 48.16 179 ASN A C 1
ATOM 1483 O O . ASN A 1 179 ? -14.886 -6.187 8.575 1.00 48.16 179 ASN A O 1
ATOM 1487 N N . LYS A 1 180 ? -16.564 -5.455 7.272 1.00 45.59 180 LYS A N 1
ATOM 1488 C CA . LYS A 1 180 ? -15.815 -5.560 6.011 1.00 45.59 180 LYS A CA 1
ATOM 1489 C C . LYS A 1 180 ? -14.690 -4.531 5.929 1.00 45.59 180 LYS A C 1
ATOM 1491 O O . LYS A 1 180 ? -13.591 -4.876 5.507 1.00 45.59 180 LYS A O 1
ATOM 1496 N N . VAL A 1 181 ? -14.940 -3.294 6.357 1.00 45.06 181 VAL A N 1
ATOM 1497 C CA . VAL A 1 181 ? -13.923 -2.234 6.412 1.00 45.06 181 VAL A CA 1
ATOM 1498 C C . VAL A 1 181 ? -12.878 -2.551 7.484 1.00 45.06 181 VAL A C 1
ATOM 1500 O O . VAL A 1 181 ? -11.688 -2.479 7.204 1.00 45.06 181 VAL A O 1
ATOM 1503 N N . PHE A 1 182 ? -13.285 -3.011 8.669 1.00 48.25 182 PHE A N 1
ATOM 1504 C CA . PHE A 1 182 ? -12.368 -3.368 9.753 1.00 48.25 182 PHE A CA 1
ATOM 1505 C C . PHE A 1 182 ? -11.477 -4.571 9.406 1.00 48.25 182 PHE A C 1
ATOM 1507 O O . PHE A 1 182 ? -10.275 -4.542 9.657 1.00 48.25 182 PHE A O 1
ATOM 1514 N N . GLN A 1 183 ? -12.032 -5.606 8.768 1.00 53.34 183 GLN A N 1
ATOM 1515 C CA . GLN A 1 183 ? -11.258 -6.754 8.288 1.00 53.34 183 GLN A CA 1
ATOM 1516 C C . GLN A 1 183 ? -10.247 -6.334 7.209 1.00 53.34 183 GLN A C 1
ATOM 1518 O O . GLN A 1 183 ? -9.096 -6.756 7.248 1.00 53.34 183 GLN A O 1
ATOM 1523 N N . GLN A 1 184 ? -10.632 -5.419 6.314 1.00 47.34 184 GLN A N 1
ATOM 1524 C CA . GLN A 1 184 ? -9.726 -4.860 5.307 1.00 47.34 184 GLN A CA 1
ATOM 1525 C C . GLN A 1 184 ? -8.641 -3.954 5.911 1.00 47.34 184 GLN A C 1
ATOM 1527 O O . GLN A 1 184 ? -7.521 -3.952 5.409 1.00 47.34 184 GLN A O 1
ATOM 1532 N N . ILE A 1 185 ? -8.940 -3.219 6.987 1.00 48.81 185 ILE A N 1
ATOM 1533 C CA . ILE A 1 185 ? -7.966 -2.405 7.734 1.00 48.81 185 ILE A CA 1
ATOM 1534 C C . ILE A 1 185 ? -6.989 -3.294 8.517 1.00 48.81 185 ILE A C 1
ATOM 1536 O O . ILE A 1 185 ? -5.804 -2.981 8.584 1.00 48.81 185 ILE A O 1
ATOM 1540 N N . SER A 1 186 ? -7.456 -4.410 9.083 1.00 51.84 186 SER A N 1
ATOM 1541 C CA . SER A 1 186 ? -6.595 -5.393 9.755 1.00 51.84 186 SER A CA 1
ATOM 1542 C C . SER A 1 186 ? -5.598 -6.023 8.781 1.00 51.84 186 SER A C 1
ATOM 1544 O O . SER A 1 186 ? -4.413 -6.087 9.089 1.00 51.84 186 SER A O 1
ATOM 1546 N N . GLU A 1 187 ? -6.059 -6.413 7.587 1.00 56.62 187 GLU A N 1
ATOM 1547 C CA . GLU A 1 187 ? -5.193 -6.894 6.498 1.00 56.62 187 GLU A CA 1
ATOM 1548 C C . GLU A 1 187 ? -4.157 -5.829 6.095 1.00 56.62 187 GLU A C 1
ATOM 1550 O O . GLU A 1 187 ? -2.968 -6.119 5.992 1.00 56.62 187 GLU A O 1
ATOM 1555 N N . LEU A 1 188 ? -4.588 -4.570 5.943 1.00 51.62 188 LEU A N 1
ATOM 1556 C CA . LEU A 1 188 ? -3.701 -3.447 5.619 1.00 51.62 188 LEU A CA 1
ATOM 1557 C C . LEU A 1 188 ? -2.624 -3.214 6.686 1.00 51.62 188 LEU A C 1
ATOM 1559 O O . LEU A 1 188 ? -1.492 -2.892 6.340 1.00 51.62 188 LEU A O 1
ATOM 1563 N N . LYS A 1 189 ? -2.943 -3.386 7.973 1.00 55.59 189 LYS A N 1
ATOM 1564 C CA . LYS A 1 189 ? -1.970 -3.230 9.067 1.00 55.59 189 LYS A CA 1
ATOM 1565 C C . LYS A 1 189 ? -0.910 -4.326 9.071 1.00 55.59 189 LYS A C 1
ATOM 1567 O O . LYS A 1 189 ? 0.253 -4.029 9.329 1.00 55.59 189 LYS A O 1
ATOM 1572 N N . GLU A 1 190 ? -1.287 -5.565 8.767 1.00 60.94 190 GLU A N 1
ATOM 1573 C CA . GLU A 1 190 ? -0.322 -6.660 8.618 1.00 60.94 190 GLU A CA 1
ATOM 1574 C C . GLU A 1 190 ? 0.619 -6.418 7.436 1.00 6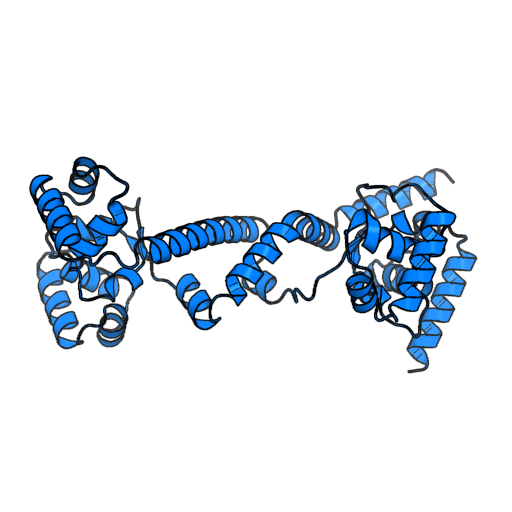0.94 190 GLU A C 1
ATOM 1576 O O . GLU A 1 190 ? 1.826 -6.640 7.546 1.00 60.94 190 GLU A O 1
ATOM 1581 N N . ASP A 1 191 ? 0.087 -5.914 6.323 1.00 50.81 191 ASP A N 1
ATOM 1582 C CA . ASP A 1 191 ? 0.886 -5.582 5.147 1.00 50.81 191 ASP A CA 1
ATOM 1583 C C . ASP A 1 191 ? 1.818 -4.386 5.408 1.00 50.81 191 ASP A C 1
ATOM 1585 O O . ASP A 1 191 ? 2.989 -4.439 5.037 1.00 50.81 191 ASP A O 1
ATOM 1589 N N . VAL A 1 192 ? 1.368 -3.356 6.133 1.00 52.62 192 VAL A N 1
ATOM 1590 C CA . VAL A 1 192 ? 2.226 -2.236 6.570 1.00 52.62 192 VAL A CA 1
ATOM 1591 C C . VAL A 1 192 ? 3.334 -2.717 7.512 1.00 52.62 192 VAL A C 1
ATOM 1593 O O . VAL A 1 192 ? 4.495 -2.387 7.292 1.00 52.62 192 VAL A O 1
ATOM 1596 N N . GLN A 1 193 ? 3.035 -3.581 8.486 1.00 57.44 193 GLN A N 1
ATOM 1597 C CA . GLN A 1 193 ? 4.066 -4.162 9.359 1.00 57.44 193 GLN A CA 1
ATOM 1598 C C . GLN A 1 193 ? 5.073 -5.036 8.602 1.00 57.44 193 GLN A C 1
ATOM 1600 O O . GLN A 1 193 ? 6.247 -5.108 8.975 1.00 57.44 193 GLN A O 1
ATOM 1605 N N . ARG A 1 194 ? 4.643 -5.732 7.542 1.00 57.88 194 ARG A N 1
ATOM 1606 C CA . ARG A 1 194 ? 5.563 -6.462 6.656 1.00 57.88 194 ARG A CA 1
ATOM 1607 C C . ARG A 1 194 ? 6.491 -5.505 5.910 1.00 57.88 194 ARG A C 1
ATOM 1609 O O . ARG A 1 194 ? 7.663 -5.832 5.760 1.00 57.88 194 ARG A O 1
ATOM 1616 N N . LEU A 1 195 ? 5.991 -4.349 5.477 1.00 53.22 195 LEU A N 1
ATOM 1617 C CA . LEU A 1 195 ? 6.777 -3.319 4.792 1.00 53.22 195 LEU A CA 1
ATOM 1618 C C . LEU A 1 195 ? 7.778 -2.631 5.736 1.00 53.22 195 LEU A C 1
ATOM 1620 O O . LEU A 1 195 ? 8.942 -2.473 5.372 1.00 53.22 195 LEU A O 1
ATOM 1624 N N . GLU A 1 196 ? 7.379 -2.342 6.976 1.00 52.97 196 GLU A N 1
ATOM 1625 C CA . GLU A 1 196 ? 8.263 -1.776 8.008 1.00 52.97 196 GLU A CA 1
ATOM 1626 C C . GLU A 1 196 ? 9.418 -2.725 8.362 1.00 52.97 196 GLU A C 1
ATOM 1628 O O . GLU A 1 196 ? 10.569 -2.303 8.463 1.00 52.97 196 GLU A O 1
ATOM 1633 N N . LYS A 1 197 ? 9.156 -4.039 8.456 1.00 66.56 197 LYS A N 1
ATOM 1634 C CA . LYS A 1 197 ? 10.204 -5.067 8.646 1.00 66.56 197 LYS A CA 1
ATOM 1635 C C . LYS A 1 197 ? 11.212 -5.136 7.496 1.00 66.56 197 LYS A C 1
ATOM 1637 O O . LYS A 1 197 ? 12.287 -5.707 7.663 1.00 66.56 197 LYS A O 1
ATOM 1642 N N . LEU A 1 198 ? 10.862 -4.586 6.336 1.00 52.03 198 LEU A N 1
ATOM 1643 C CA . LEU A 1 198 ? 11.710 -4.513 5.148 1.00 52.03 198 LEU A CA 1
ATOM 1644 C C . LEU A 1 198 ? 12.434 -3.162 5.024 1.00 52.03 198 LEU A C 1
ATOM 1646 O O . LEU A 1 198 ? 13.141 -2.952 4.040 1.00 52.03 198 LEU A O 1
ATOM 1650 N N . GLY A 1 199 ? 12.296 -2.277 6.020 1.00 53.03 199 GLY A N 1
ATOM 1651 C CA . GLY A 1 199 ? 12.981 -0.985 6.084 1.00 53.03 199 GLY A CA 1
ATOM 1652 C C . GLY A 1 199 ? 12.362 0.106 5.208 1.00 53.03 199 GLY A C 1
ATOM 1653 O O . GLY A 1 199 ? 13.035 1.089 4.921 1.00 53.03 199 GLY A O 1
ATOM 1654 N N . LEU A 1 200 ? 11.116 -0.072 4.758 1.00 50.41 200 LEU A N 1
ATOM 1655 C CA . LEU A 1 200 ? 10.369 0.924 3.988 1.00 50.41 200 LEU A CA 1
ATOM 1656 C C . LEU A 1 200 ? 9.371 1.621 4.911 1.00 50.41 200 LEU A C 1
ATOM 1658 O O . LEU A 1 200 ? 8.549 0.952 5.541 1.00 50.41 200 LEU A O 1
ATOM 1662 N N . SER A 1 201 ? 9.431 2.950 4.994 1.00 51.22 201 SER A N 1
ATOM 1663 C CA . SER A 1 201 ? 8.461 3.709 5.781 1.00 51.22 201 SER A CA 1
ATOM 1664 C C . SER A 1 201 ? 7.115 3.820 5.044 1.00 51.22 201 SER A C 1
ATOM 1666 O O . SER A 1 201 ? 7.064 3.752 3.810 1.00 51.22 201 SER A O 1
ATOM 1668 N N . PRO A 1 202 ? 5.996 4.024 5.762 1.00 50.19 202 PRO A N 1
ATOM 1669 C CA . PRO A 1 202 ? 4.704 4.320 5.138 1.00 50.19 202 PRO A CA 1
ATOM 1670 C C . PRO A 1 202 ? 4.748 5.550 4.217 1.00 50.19 202 PRO A C 1
ATOM 1672 O O . PRO A 1 202 ? 4.036 5.600 3.215 1.00 50.19 202 PRO A O 1
ATOM 1675 N N . GLU A 1 203 ? 5.612 6.514 4.538 1.00 48.91 203 GLU A N 1
ATOM 1676 C CA . GLU A 1 203 ? 5.852 7.732 3.763 1.00 48.91 203 GLU A CA 1
ATOM 1677 C C . GLU A 1 203 ? 6.590 7.426 2.456 1.00 48.91 203 GLU A C 1
ATOM 1679 O O . GLU A 1 203 ? 6.173 7.925 1.419 1.00 48.91 203 GLU A O 1
ATOM 1684 N N . ASP A 1 204 ? 7.573 6.516 2.456 1.00 49.59 204 ASP A N 1
ATOM 1685 C CA . ASP A 1 204 ? 8.227 6.032 1.229 1.00 49.59 204 ASP A CA 1
ATOM 1686 C C . ASP A 1 204 ? 7.229 5.323 0.302 1.00 49.59 204 ASP A C 1
ATOM 1688 O O . ASP A 1 204 ? 7.289 5.451 -0.916 1.00 49.59 204 ASP A O 1
ATOM 1692 N N . VAL A 1 205 ? 6.270 4.583 0.867 1.00 49.69 205 VAL A N 1
ATOM 1693 C CA . VAL A 1 205 ? 5.233 3.856 0.111 1.00 49.69 205 VAL A CA 1
ATOM 1694 C C . VAL A 1 205 ? 4.174 4.794 -0.482 1.00 49.69 205 VAL A C 1
ATOM 1696 O O . VAL A 1 205 ? 3.645 4.529 -1.567 1.00 49.69 205 VAL A O 1
ATOM 1699 N N . LEU A 1 206 ? 3.868 5.892 0.211 1.00 44.81 206 LEU A N 1
ATOM 1700 C CA . LEU A 1 206 ? 2.980 6.955 -0.269 1.00 44.81 206 LEU A CA 1
ATOM 1701 C C . LEU A 1 206 ? 3.679 7.867 -1.289 1.00 44.81 206 LEU A C 1
ATOM 1703 O O . LEU A 1 206 ? 3.060 8.217 -2.291 1.00 44.81 206 LEU A O 1
ATOM 1707 N N . ALA A 1 207 ? 4.960 8.182 -1.066 1.00 45.34 207 ALA A N 1
ATOM 1708 C CA . ALA A 1 207 ? 5.819 8.972 -1.950 1.00 45.34 207 ALA A CA 1
ATOM 1709 C C . ALA A 1 207 ? 6.282 8.201 -3.193 1.00 45.34 207 ALA A C 1
ATOM 1711 O O . ALA A 1 207 ? 6.685 8.812 -4.184 1.00 45.34 207 ALA A O 1
ATOM 1712 N N . LEU A 1 208 ? 6.202 6.864 -3.176 1.00 45.19 208 LEU A N 1
ATOM 1713 C CA . LEU A 1 208 ? 6.268 6.057 -4.386 1.00 45.19 208 LEU A CA 1
ATOM 1714 C C . LEU A 1 208 ? 5.092 6.449 -5.282 1.00 45.19 208 LEU A C 1
ATOM 1716 O O . LEU A 1 208 ? 3.958 5.980 -5.115 1.00 45.19 208 LEU A O 1
ATOM 1720 N N . ASP A 1 209 ? 5.402 7.306 -6.251 1.00 42.75 209 ASP A N 1
ATOM 1721 C CA . ASP A 1 209 ? 4.556 7.608 -7.388 1.00 42.75 209 ASP A CA 1
ATOM 1722 C C . ASP A 1 209 ? 4.209 6.276 -8.072 1.00 42.75 209 ASP A C 1
ATOM 1724 O O . ASP A 1 209 ? 5.010 5.639 -8.755 1.00 42.75 209 ASP A O 1
ATOM 1728 N N . THR A 1 210 ? 3.014 5.770 -7.774 1.00 43.75 210 THR A N 1
ATOM 1729 C CA . THR A 1 210 ? 2.467 4.555 -8.385 1.00 43.75 210 THR A CA 1
ATOM 1730 C C . THR A 1 210 ? 1.737 4.886 -9.670 1.00 43.75 210 THR A C 1
ATOM 1732 O O . THR A 1 210 ? 0.789 4.188 -10.035 1.00 43.75 210 THR A O 1
ATOM 1735 N N . SER A 1 211 ? 2.176 5.913 -10.389 1.00 46.75 211 SER A N 1
ATOM 1736 C CA . SER A 1 211 ? 2.125 5.851 -11.839 1.00 46.75 211 SER A CA 1
ATOM 1737 C C . SER A 1 211 ? 2.893 4.590 -12.256 1.00 46.75 211 SER A C 1
ATOM 1739 O O . SER A 1 211 ? 4.115 4.523 -12.253 1.00 46.75 211 SER A O 1
ATOM 1741 N N . GLU A 1 212 ? 2.128 3.511 -12.442 1.00 56.34 212 GLU A N 1
ATOM 1742 C CA . GLU A 1 212 ? 2.530 2.152 -12.795 1.00 56.34 212 GLU A CA 1
ATOM 1743 C C . GLU A 1 212 ? 4.008 1.994 -13.191 1.00 56.34 212 GLU A C 1
ATOM 1745 O O . GLU A 1 212 ? 4.341 2.064 -14.375 1.00 56.34 212 GLU A O 1
ATOM 1750 N N . ILE A 1 213 ? 4.909 1.728 -12.231 1.00 64.44 213 ILE A N 1
ATOM 1751 C CA . ILE A 1 213 ? 6.306 1.416 -12.564 1.00 64.44 213 ILE A CA 1
ATOM 1752 C C . ILE A 1 213 ? 6.313 0.050 -13.258 1.00 64.44 213 ILE A C 1
ATOM 1754 O O . ILE A 1 213 ? 6.436 -1.023 -12.658 1.00 64.44 213 ILE A O 1
ATOM 1758 N N . LEU A 1 214 ? 6.096 0.082 -14.566 1.00 78.38 214 LEU A N 1
ATOM 1759 C CA . LEU A 1 214 ? 6.224 -1.049 -15.453 1.00 78.38 214 LEU A CA 1
ATOM 1760 C C . LEU A 1 214 ? 7.704 -1.398 -15.497 1.00 78.38 214 LEU A C 1
ATOM 1762 O O . LEU A 1 214 ? 8.537 -0.561 -15.815 1.00 78.38 214 LEU A O 1
ATOM 1766 N N . LEU A 1 215 ? 8.031 -2.637 -15.144 1.00 85.56 215 LEU A N 1
ATOM 1767 C CA . LEU A 1 215 ? 9.404 -3.126 -15.125 1.00 85.56 215 LEU A CA 1
ATOM 1768 C C . LEU A 1 215 ? 9.602 -4.155 -16.226 1.00 85.56 215 LEU A C 1
ATOM 1770 O O . LEU A 1 215 ? 8.819 -5.104 -16.344 1.00 85.56 215 LEU A O 1
ATOM 1774 N N . ALA A 1 216 ? 10.667 -3.963 -16.996 1.00 86.75 216 ALA A N 1
ATOM 1775 C CA . ALA A 1 216 ? 11.110 -4.838 -18.066 1.00 86.75 216 ALA A CA 1
ATOM 1776 C C . ALA A 1 216 ? 12.459 -5.481 -17.689 1.00 86.75 216 ALA A C 1
ATOM 1778 O O . ALA A 1 216 ? 13.374 -4.767 -17.277 1.00 86.75 216 ALA A O 1
ATOM 1779 N N . PRO A 1 217 ? 12.613 -6.812 -17.801 1.00 89.81 217 PRO A N 1
ATOM 1780 C CA . PRO A 1 217 ? 13.896 -7.463 -17.579 1.00 89.81 217 PRO A CA 1
ATOM 1781 C C . PRO A 1 217 ? 14.839 -7.189 -18.754 1.00 89.81 217 PRO A C 1
ATOM 1783 O O . PRO A 1 217 ? 14.435 -7.287 -19.910 1.00 89.81 217 PRO A O 1
ATOM 1786 N N . LEU A 1 218 ? 16.106 -6.886 -18.473 1.00 89.31 218 LEU A N 1
ATOM 1787 C CA . LEU A 1 218 ? 17.132 -6.558 -19.473 1.00 89.31 218 LEU A CA 1
ATOM 1788 C C . LEU A 1 218 ? 17.305 -7.640 -20.562 1.00 89.31 218 LEU A C 1
ATOM 1790 O O . LEU A 1 218 ? 17.643 -7.353 -21.709 1.00 89.31 218 LEU A O 1
ATOM 1794 N N . SER A 1 219 ? 17.041 -8.897 -20.231 1.00 89.88 219 SER A N 1
ATOM 1795 C CA . SER A 1 219 ? 17.156 -10.072 -21.094 1.00 89.88 219 SER A CA 1
ATOM 1796 C C . SER A 1 219 ? 16.188 -10.072 -22.263 1.00 89.88 219 SER A C 1
ATOM 1798 O O . SER A 1 219 ? 16.489 -10.734 -23.258 1.00 89.88 219 SER A O 1
ATOM 1800 N N . ILE A 1 220 ? 15.087 -9.309 -22.216 1.00 91.44 220 ILE A N 1
ATOM 1801 C CA . ILE A 1 220 ? 14.189 -9.194 -23.377 1.00 91.44 220 ILE A CA 1
ATOM 1802 C C . ILE A 1 220 ? 14.920 -8.604 -24.588 1.00 91.44 220 ILE A C 1
ATOM 1804 O O . ILE A 1 220 ? 14.627 -8.967 -25.727 1.00 91.44 220 ILE A O 1
ATOM 1808 N N . PHE A 1 221 ? 15.934 -7.769 -24.343 1.00 91.56 221 PHE A N 1
ATOM 1809 C CA . PHE A 1 221 ? 16.739 -7.118 -25.374 1.00 91.56 221 PHE A CA 1
ATOM 1810 C C . PHE A 1 221 ? 17.863 -8.008 -25.931 1.00 91.56 221 PHE A C 1
ATOM 1812 O O . PHE A 1 221 ? 18.553 -7.599 -26.854 1.00 91.56 221 PHE A O 1
ATOM 1819 N N . ARG A 1 222 ? 18.036 -9.241 -25.428 1.00 89.25 222 ARG A N 1
ATOM 1820 C CA . ARG A 1 222 ? 19.050 -10.210 -25.908 1.00 89.25 222 ARG A CA 1
ATOM 1821 C C . ARG A 1 222 ? 18.553 -11.089 -27.063 1.00 89.25 222 ARG A C 1
ATOM 1823 O O . ARG A 1 222 ? 19.076 -12.188 -27.276 1.00 89.25 222 ARG A O 1
ATOM 1830 N N . THR A 1 223 ? 17.485 -10.673 -27.733 1.00 88.62 223 THR A N 1
ATOM 1831 C CA . THR A 1 223 ? 16.791 -11.462 -28.757 1.00 88.62 223 THR A CA 1
ATOM 1832 C C . THR A 1 223 ? 17.130 -10.964 -30.160 1.00 88.62 223 THR A C 1
ATOM 1834 O O . THR A 1 223 ? 17.826 -9.971 -30.330 1.00 88.62 223 THR A O 1
ATOM 1837 N N . LYS A 1 224 ? 16.636 -11.668 -31.186 1.00 89.44 224 LYS A N 1
ATOM 1838 C CA . LYS A 1 224 ? 16.736 -11.224 -32.587 1.00 89.44 224 LYS A CA 1
ATOM 1839 C C . LYS A 1 224 ? 15.751 -10.092 -32.929 1.00 89.44 224 LYS A C 1
ATOM 1841 O O . LYS A 1 224 ? 15.754 -9.606 -34.055 1.00 89.44 224 LYS A O 1
ATOM 1846 N N . LEU A 1 225 ? 14.870 -9.723 -31.995 1.00 93.06 225 LEU A N 1
ATOM 1847 C CA . LEU A 1 225 ? 13.910 -8.638 -32.170 1.00 93.06 225 LEU A CA 1
ATOM 1848 C C . LEU A 1 225 ? 14.608 -7.288 -32.018 1.00 93.06 225 LEU A C 1
ATOM 1850 O O . LEU A 1 225 ? 15.564 -7.162 -31.252 1.00 93.06 225 LEU A O 1
ATOM 1854 N N . SER A 1 226 ? 14.089 -6.257 -32.686 1.00 93.44 226 SER A N 1
ATOM 1855 C CA . SER A 1 226 ? 14.521 -4.897 -32.371 1.00 93.44 226 SER A CA 1
ATOM 1856 C C . SER A 1 226 ? 14.170 -4.551 -30.912 1.00 93.44 226 SER A C 1
ATOM 1858 O O . SER A 1 226 ? 13.216 -5.105 -30.357 1.00 93.44 226 SER A O 1
ATOM 1860 N N . PRO A 1 227 ? 14.878 -3.611 -30.265 1.00 94.12 227 PRO A N 1
ATOM 1861 C CA . PRO A 1 227 ? 14.607 -3.269 -28.868 1.00 94.12 227 PRO A CA 1
ATOM 1862 C C . PRO A 1 227 ? 13.163 -2.819 -28.605 1.00 94.12 227 PRO A C 1
ATOM 1864 O O . PRO A 1 227 ? 12.588 -3.161 -27.574 1.00 94.12 227 PRO A O 1
ATOM 1867 N N . LEU A 1 228 ? 12.537 -2.122 -29.559 1.00 94.69 228 LEU A N 1
ATOM 1868 C CA . LEU A 1 228 ? 11.125 -1.746 -29.463 1.00 94.69 228 LEU A CA 1
ATOM 1869 C C . LEU A 1 228 ? 10.192 -2.957 -29.650 1.00 94.69 228 LEU A C 1
ATOM 1871 O O . LEU A 1 228 ? 9.233 -3.101 -28.898 1.00 94.69 228 LEU A O 1
ATOM 1875 N N . GLU A 1 229 ? 10.489 -3.851 -30.601 1.00 96.06 229 GLU A N 1
ATOM 1876 C CA . GLU A 1 229 ? 9.740 -5.102 -30.809 1.00 96.06 229 GLU A CA 1
ATOM 1877 C C . GLU A 1 229 ? 9.771 -5.999 -29.567 1.00 96.06 229 GLU A C 1
ATOM 1879 O O . GLU A 1 229 ? 8.731 -6.506 -29.142 1.00 96.06 229 GLU A O 1
ATOM 1884 N N . ALA A 1 230 ? 10.945 -6.157 -28.952 1.00 94.50 230 ALA A N 1
ATOM 1885 C CA . ALA A 1 230 ? 11.122 -6.933 -27.731 1.00 94.50 230 ALA A CA 1
ATOM 1886 C C . ALA A 1 230 ? 10.312 -6.358 -26.561 1.00 94.50 230 ALA A C 1
ATOM 1888 O O . ALA A 1 230 ? 9.620 -7.098 -25.858 1.00 94.50 230 ALA A O 1
ATOM 1889 N N . LEU A 1 231 ? 10.367 -5.036 -26.376 1.00 94.06 231 LEU A N 1
ATOM 1890 C CA . LEU A 1 231 ? 9.649 -4.340 -25.312 1.00 94.06 231 LEU A CA 1
ATOM 1891 C C . LEU A 1 231 ? 8.131 -4.447 -25.483 1.00 94.06 231 LEU A C 1
ATOM 1893 O O . LEU A 1 231 ? 7.436 -4.844 -24.550 1.00 94.06 231 LEU A O 1
ATOM 1897 N N . VAL A 1 232 ? 7.617 -4.159 -26.681 1.00 95.38 232 VAL A N 1
ATOM 1898 C CA . VAL A 1 232 ? 6.181 -4.248 -26.979 1.00 95.38 232 VAL A CA 1
ATOM 1899 C C . VAL A 1 232 ? 5.673 -5.677 -26.794 1.00 95.38 232 VAL A C 1
ATOM 1901 O O . VAL A 1 232 ? 4.657 -5.888 -26.133 1.00 95.38 232 VAL A O 1
ATOM 1904 N N . LYS A 1 233 ? 6.400 -6.679 -27.308 1.00 95.31 233 LYS A N 1
ATOM 1905 C CA . LYS A 1 233 ? 6.028 -8.088 -27.132 1.00 95.31 233 LYS A CA 1
ATOM 1906 C C . LYS A 1 233 ? 5.990 -8.486 -25.654 1.00 95.31 233 LYS A C 1
ATOM 1908 O O . LYS A 1 233 ? 5.054 -9.165 -25.242 1.00 95.31 233 LYS A O 1
ATOM 1913 N N . TYR A 1 234 ? 6.951 -8.031 -24.847 1.00 93.50 234 TYR A N 1
ATOM 1914 C CA . TYR A 1 234 ? 6.964 -8.280 -23.402 1.00 93.50 234 TYR A CA 1
ATOM 1915 C C . TYR A 1 234 ? 5.752 -7.662 -22.689 1.00 93.50 234 TYR A C 1
ATOM 1917 O O . TYR A 1 234 ? 5.107 -8.327 -21.877 1.00 93.50 234 TYR A O 1
ATOM 1925 N N . LEU A 1 235 ? 5.419 -6.407 -22.994 1.00 90.88 235 LEU A N 1
ATOM 1926 C CA . LEU A 1 235 ? 4.286 -5.717 -22.377 1.00 90.88 235 LEU A CA 1
ATOM 1927 C C . LEU A 1 235 ? 2.952 -6.412 -22.689 1.00 90.88 235 LEU A C 1
ATOM 1929 O O . LEU A 1 235 ? 2.145 -6.641 -21.789 1.00 90.88 235 LEU A O 1
ATOM 1933 N N . VAL A 1 236 ? 2.752 -6.825 -23.940 1.00 91.88 236 VAL A N 1
ATOM 1934 C CA . VAL A 1 236 ? 1.507 -7.479 -24.363 1.00 91.88 236 VAL A CA 1
ATOM 1935 C C . VAL A 1 236 ? 1.428 -8.923 -23.860 1.00 91.88 236 VAL A C 1
ATOM 1937 O O . VAL A 1 236 ? 0.419 -9.321 -23.291 1.00 91.88 236 VAL A O 1
ATOM 1940 N N . GLU A 1 237 ? 2.481 -9.731 -24.015 1.00 92.19 237 GLU A N 1
ATOM 1941 C CA . GLU A 1 237 ? 2.400 -11.173 -23.723 1.00 92.19 237 GLU A CA 1
ATOM 1942 C C . GLU A 1 237 ? 2.734 -11.528 -22.273 1.00 92.19 237 GLU A C 1
ATOM 1944 O O . GLU A 1 237 ? 2.115 -12.423 -21.695 1.00 92.19 237 GLU A O 1
ATOM 1949 N N . ASN A 1 238 ? 3.727 -10.864 -21.674 1.00 89.56 238 ASN A N 1
ATOM 1950 C CA . ASN A 1 238 ? 4.205 -11.198 -20.331 1.00 89.56 238 ASN A CA 1
ATOM 1951 C C . ASN A 1 238 ? 3.544 -10.333 -19.253 1.00 89.56 238 ASN A C 1
ATOM 1953 O O . ASN A 1 238 ? 3.324 -10.832 -18.149 1.00 89.56 238 ASN A O 1
ATOM 1957 N N . LYS A 1 239 ? 3.237 -9.063 -19.552 1.00 84.44 239 LYS A N 1
ATOM 1958 C CA . LYS A 1 239 ? 2.487 -8.173 -18.647 1.00 84.44 239 LYS A CA 1
ATOM 1959 C C . LYS A 1 239 ? 0.982 -8.144 -18.929 1.00 84.44 239 LYS A C 1
ATOM 1961 O O . LYS A 1 239 ? 0.257 -7.578 -18.123 1.00 84.44 239 LYS A O 1
ATOM 1966 N N . SER A 1 240 ? 0.517 -8.825 -19.983 1.00 88.19 240 SER A N 1
ATOM 1967 C CA . SER A 1 240 ? -0.907 -8.931 -20.348 1.00 88.19 240 SER A CA 1
ATOM 1968 C C . SER A 1 240 ? -1.594 -7.575 -20.552 1.00 88.19 240 SER A C 1
ATOM 1970 O O . SER A 1 240 ? -2.788 -7.452 -20.298 1.00 88.19 240 SER A O 1
ATOM 1972 N N . LEU A 1 241 ? -0.844 -6.557 -20.990 1.00 87.00 241 LEU A N 1
ATOM 1973 C CA . LEU A 1 241 ? -1.399 -5.235 -21.271 1.00 87.00 241 LEU A CA 1
ATOM 1974 C C . LEU A 1 241 ? -2.168 -5.231 -22.591 1.00 87.00 241 LEU A C 1
ATOM 1976 O O . LEU A 1 241 ? -1.766 -5.864 -23.574 1.00 87.00 241 LEU A O 1
ATOM 1980 N N . ARG A 1 242 ? -3.242 -4.442 -22.636 1.00 90.69 242 ARG A N 1
ATOM 1981 C CA . ARG A 1 242 ? -3.911 -4.083 -23.888 1.00 90.69 242 ARG A CA 1
ATOM 1982 C C . ARG A 1 242 ? -2.965 -3.242 -24.744 1.00 90.69 242 ARG A C 1
ATOM 1984 O O . ARG A 1 242 ? -2.095 -2.535 -24.242 1.00 90.69 242 ARG A O 1
ATOM 1991 N N . LEU A 1 243 ? -3.158 -3.274 -26.061 1.00 91.56 243 LEU A N 1
ATOM 1992 C CA . LEU A 1 243 ? -2.332 -2.487 -26.985 1.00 91.56 243 LEU A CA 1
ATOM 1993 C C . LEU A 1 243 ? -2.426 -0.980 -26.719 1.00 91.56 243 LEU A C 1
ATOM 1995 O O . LEU A 1 243 ? -1.426 -0.285 -26.862 1.00 91.56 243 LEU A O 1
ATOM 1999 N N . SER A 1 244 ? -3.599 -0.493 -26.310 1.00 88.31 244 SER A N 1
ATOM 2000 C CA . SER A 1 244 ? -3.801 0.895 -25.887 1.00 88.31 244 SER A CA 1
ATOM 2001 C C . SER A 1 244 ? -3.003 1.228 -24.623 1.00 88.31 244 SER A C 1
ATOM 2003 O O . SER A 1 244 ? -2.328 2.246 -24.578 1.00 88.31 244 SER A O 1
ATOM 2005 N N . GLU A 1 245 ? -3.001 0.342 -23.627 1.00 85.31 245 GLU A N 1
ATOM 2006 C CA . GLU A 1 245 ? -2.242 0.519 -22.381 1.00 85.31 245 GLU A CA 1
ATOM 2007 C C . GLU A 1 245 ? -0.730 0.510 -22.643 1.00 85.31 245 GLU A C 1
ATOM 2009 O O . GLU A 1 245 ? -0.001 1.358 -22.136 1.00 85.31 245 GLU A O 1
ATOM 2014 N N . ALA A 1 246 ? -0.251 -0.399 -23.498 1.00 88.19 246 ALA A N 1
ATOM 2015 C CA . ALA A 1 246 ? 1.150 -0.436 -23.914 1.00 88.19 246 ALA A CA 1
ATOM 2016 C C . ALA A 1 246 ? 1.560 0.815 -24.717 1.00 88.19 246 ALA A C 1
ATOM 2018 O O . ALA A 1 246 ? 2.696 1.272 -24.603 1.00 88.19 246 ALA A O 1
ATOM 2019 N N . ALA A 1 247 ? 0.649 1.377 -25.514 1.00 89.25 247 ALA A N 1
ATOM 2020 C CA . ALA A 1 247 ? 0.856 2.624 -26.247 1.00 89.25 247 ALA A CA 1
ATOM 2021 C C . ALA A 1 247 ? 1.016 3.818 -25.301 1.00 89.25 247 ALA A C 1
ATOM 2023 O O . ALA A 1 247 ? 2.008 4.544 -25.404 1.00 89.25 247 ALA A O 1
ATOM 2024 N N . THR A 1 248 ? 0.125 3.940 -24.315 1.00 87.44 248 THR A N 1
ATOM 2025 C CA . THR A 1 248 ? 0.227 4.950 -23.255 1.00 87.44 248 THR A CA 1
ATOM 2026 C C . THR A 1 248 ? 1.524 4.793 -22.461 1.00 87.44 248 THR A C 1
ATOM 2028 O O . THR A 1 248 ? 2.274 5.754 -22.314 1.00 87.44 248 THR A O 1
ATOM 2031 N N . ALA A 1 249 ? 1.855 3.570 -22.034 1.00 85.06 249 ALA A N 1
ATOM 2032 C CA . ALA A 1 249 ? 3.055 3.285 -21.246 1.00 85.06 249 ALA A CA 1
ATOM 2033 C C . ALA A 1 249 ? 4.373 3.617 -21.963 1.00 85.06 249 ALA A C 1
ATOM 2035 O O . ALA A 1 249 ? 5.379 3.877 -21.309 1.00 85.06 249 ALA A O 1
ATOM 2036 N N . LEU A 1 250 ? 4.391 3.576 -23.298 1.00 89.25 250 LEU A N 1
ATOM 2037 C CA . LEU A 1 250 ? 5.571 3.879 -24.111 1.00 89.25 250 LEU A CA 1
ATOM 2038 C C . LEU A 1 250 ? 5.562 5.297 -24.689 1.00 89.25 250 LEU A C 1
ATOM 2040 O O . LEU A 1 250 ? 6.514 5.657 -25.383 1.00 89.25 250 LEU A O 1
ATOM 2044 N N . ASN A 1 251 ? 4.506 6.080 -24.442 1.00 89.62 251 ASN A N 1
ATOM 2045 C CA . ASN A 1 251 ? 4.251 7.349 -25.119 1.00 89.62 251 ASN A CA 1
ATOM 2046 C C . ASN A 1 251 ? 4.343 7.198 -26.656 1.00 89.62 251 ASN A C 1
ATOM 2048 O O . ASN A 1 251 ? 5.099 7.891 -27.341 1.00 89.62 251 ASN A O 1
ATOM 2052 N N . ARG A 1 252 ? 3.640 6.206 -27.217 1.00 90.69 252 ARG A N 1
ATOM 2053 C CA . ARG A 1 252 ? 3.613 5.908 -28.661 1.00 90.69 252 ARG A CA 1
ATOM 2054 C C . ARG A 1 252 ? 2.184 5.805 -29.162 1.00 90.69 252 ARG A C 1
ATOM 2056 O O . ARG A 1 252 ? 1.280 5.462 -28.417 1.00 90.69 252 ARG A O 1
ATOM 2063 N N . ASP A 1 253 ? 2.005 6.036 -30.457 1.00 92.81 253 ASP A N 1
ATOM 2064 C CA . ASP A 1 253 ? 0.722 5.809 -31.113 1.00 92.81 253 ASP A CA 1
ATOM 2065 C C . ASP A 1 253 ? 0.350 4.313 -31.115 1.00 92.81 253 ASP A C 1
ATOM 2067 O O . ASP A 1 253 ? 1.196 3.437 -31.347 1.00 92.81 253 ASP A O 1
ATOM 2071 N N . GLN A 1 254 ? -0.931 4.014 -30.890 1.00 94.25 254 GLN A N 1
ATOM 2072 C CA . GLN A 1 254 ? -1.434 2.643 -30.798 1.00 94.25 254 GLN A CA 1
ATOM 2073 C C . GLN A 1 254 ? -1.230 1.845 -32.095 1.00 94.25 254 GLN A C 1
ATOM 2075 O O . GLN A 1 254 ? -0.948 0.646 -32.024 1.00 94.25 254 GLN A O 1
ATOM 2080 N N . ARG A 1 255 ? -1.302 2.479 -33.278 1.00 94.44 255 ARG A N 1
ATOM 2081 C CA . ARG A 1 255 ? -1.038 1.807 -34.565 1.00 94.44 255 ARG A CA 1
ATOM 2082 C C . ARG A 1 255 ? 0.423 1.384 -34.653 1.00 94.44 255 ARG A C 1
ATOM 2084 O O . ARG A 1 255 ? 0.714 0.260 -35.059 1.00 94.44 255 ARG A O 1
ATOM 2091 N N . THR A 1 256 ? 1.337 2.239 -34.187 1.00 94.25 256 THR A N 1
ATOM 2092 C CA . THR A 1 256 ? 2.773 1.913 -34.108 1.00 94.25 256 THR A CA 1
ATOM 2093 C C . THR A 1 256 ? 3.013 0.705 -33.205 1.00 94.25 256 THR A C 1
ATOM 2095 O O . THR A 1 256 ? 3.756 -0.208 -33.574 1.00 94.25 256 THR A O 1
ATOM 2098 N N . VAL A 1 257 ? 2.360 0.662 -32.039 1.00 95.56 257 VAL A N 1
ATOM 2099 C CA . VAL A 1 257 ? 2.462 -0.475 -31.111 1.00 95.56 257 VAL A CA 1
ATOM 2100 C C . VAL A 1 257 ? 1.881 -1.750 -31.720 1.00 95.56 257 VAL A C 1
ATOM 2102 O O . VAL A 1 257 ? 2.518 -2.797 -31.629 1.00 95.56 257 VAL A O 1
ATOM 2105 N N . TRP A 1 258 ? 0.732 -1.680 -32.398 1.00 96.44 258 TRP A N 1
ATOM 2106 C CA . TRP A 1 258 ? 0.124 -2.842 -33.052 1.00 96.44 258 TRP A CA 1
ATOM 2107 C C . TRP A 1 258 ? 1.013 -3.426 -34.158 1.00 96.44 258 TRP A C 1
ATOM 2109 O O . TRP A 1 258 ? 1.280 -4.629 -34.142 1.00 96.44 258 TRP A O 1
ATOM 2119 N N . VAL A 1 259 ? 1.529 -2.594 -35.076 1.00 97.00 259 VAL A N 1
ATOM 2120 C CA . VAL A 1 259 ? 2.430 -3.056 -36.152 1.00 97.00 259 VAL A CA 1
ATOM 2121 C C . VAL A 1 259 ? 3.695 -3.671 -35.555 1.00 97.00 259 VAL A C 1
ATOM 2123 O O . VAL A 1 259 ? 4.106 -4.764 -35.944 1.00 97.00 259 VAL A O 1
ATOM 2126 N N . THR A 1 260 ? 4.277 -3.007 -34.554 1.00 96.62 260 THR A N 1
ATOM 2127 C CA . THR A 1 260 ? 5.462 -3.503 -33.846 1.00 96.62 260 THR A CA 1
ATOM 2128 C C . THR A 1 260 ? 5.196 -4.863 -33.199 1.00 96.62 260 THR A C 1
ATOM 2130 O O . THR A 1 260 ? 6.002 -5.781 -33.341 1.00 96.62 260 THR A O 1
ATOM 2133 N N . TYR A 1 261 ? 4.060 -5.019 -32.513 1.00 97.00 261 TYR A N 1
ATOM 2134 C CA . TYR A 1 261 ? 3.667 -6.280 -31.887 1.00 97.00 261 TYR A CA 1
ATOM 2135 C C . TYR A 1 261 ? 3.480 -7.394 -32.922 1.00 97.00 261 TYR A C 1
ATOM 2137 O O . TYR A 1 261 ? 4.002 -8.497 -32.745 1.00 97.00 261 TYR A O 1
ATOM 2145 N N . LYS A 1 262 ? 2.781 -7.101 -34.025 1.00 96.38 262 LYS A N 1
ATOM 2146 C CA . LYS A 1 262 ? 2.556 -8.042 -35.129 1.00 96.38 262 LYS A CA 1
ATOM 2147 C C . LYS A 1 262 ? 3.885 -8.543 -35.702 1.00 96.38 262 LYS A C 1
ATOM 2149 O O . LYS A 1 262 ? 4.088 -9.754 -35.783 1.00 96.38 262 LYS A O 1
ATOM 2154 N N . ASN A 1 263 ? 4.810 -7.632 -36.004 1.00 96.12 263 ASN A N 1
ATOM 2155 C CA . ASN A 1 263 ? 6.138 -7.967 -36.526 1.00 96.12 263 ASN A CA 1
ATOM 2156 C C . ASN A 1 263 ? 6.960 -8.774 -35.511 1.00 96.12 263 ASN A C 1
ATOM 2158 O O . ASN A 1 263 ? 7.580 -9.780 -35.861 1.00 96.12 263 ASN A O 1
ATOM 2162 N N . ALA A 1 264 ? 6.921 -8.385 -34.234 1.00 95.25 264 ALA A N 1
ATOM 2163 C CA . ALA A 1 264 ? 7.609 -9.096 -33.161 1.00 95.25 264 ALA A CA 1
ATOM 2164 C C . ALA A 1 264 ? 7.095 -10.534 -32.997 1.00 95.25 264 ALA A C 1
ATOM 2166 O O . ALA A 1 264 ? 7.884 -11.462 -32.815 1.00 95.25 264 ALA A O 1
ATOM 2167 N N . ARG A 1 265 ? 5.775 -10.736 -33.088 1.00 94.69 265 ARG A N 1
ATOM 2168 C CA . ARG A 1 265 ? 5.139 -12.055 -33.001 1.00 94.69 265 ARG A CA 1
ATOM 2169 C C . ARG A 1 265 ? 5.463 -12.937 -34.207 1.00 94.69 265 ARG A C 1
ATOM 2171 O O . ARG A 1 265 ? 5.647 -14.134 -34.019 1.00 94.69 265 ARG A O 1
ATOM 2178 N N . GLN A 1 266 ? 5.574 -12.364 -35.405 1.00 93.94 266 GLN A N 1
ATOM 2179 C CA . GLN A 1 266 ? 6.004 -13.093 -36.603 1.00 93.94 266 GLN A CA 1
ATOM 2180 C C . GLN A 1 266 ? 7.470 -13.538 -36.503 1.00 93.94 266 GLN A C 1
ATOM 2182 O O . GLN A 1 266 ? 7.774 -14.707 -36.718 1.00 93.94 266 GLN A O 1
ATOM 2187 N N . LYS A 1 267 ? 8.376 -12.629 -36.116 1.00 93.81 267 LYS A N 1
ATOM 2188 C CA . LYS A 1 267 ? 9.815 -12.918 -35.979 1.00 93.81 267 LYS A CA 1
ATOM 2189 C C . LYS A 1 267 ? 10.130 -13.877 -34.829 1.00 93.81 267 LYS A C 1
ATOM 2191 O O . LYS A 1 267 ? 11.082 -14.650 -34.908 1.00 93.81 267 LYS A O 1
ATOM 2196 N N . LEU A 1 268 ? 9.362 -13.805 -33.742 1.00 92.31 268 LEU A N 1
ATOM 2197 C CA . LEU A 1 268 ? 9.516 -14.664 -32.574 1.00 92.31 268 LEU A CA 1
ATOM 2198 C C . LEU A 1 268 ? 8.134 -15.100 -32.058 1.00 92.31 268 LEU A C 1
ATOM 2200 O O . LEU A 1 268 ? 7.549 -14.414 -31.217 1.00 92.31 268 LEU A O 1
ATOM 2204 N N . PRO A 1 269 ? 7.607 -16.253 -32.512 1.00 89.00 269 PRO A N 1
ATOM 2205 C CA . PRO A 1 269 ? 6.292 -16.742 -32.084 1.00 89.00 269 PRO A CA 1
ATOM 2206 C C . PRO A 1 269 ? 6.231 -17.145 -30.605 1.00 89.00 269 PRO A C 1
ATOM 2208 O O . PRO A 1 269 ? 5.180 -17.054 -29.974 1.00 89.00 269 PRO A O 1
ATOM 2211 N N . ARG A 1 270 ? 7.362 -17.568 -30.026 1.00 89.25 270 ARG A N 1
ATOM 2212 C CA . ARG A 1 270 ? 7.454 -17.970 -28.614 1.00 89.25 270 ARG A CA 1
ATOM 2213 C C . ARG A 1 270 ? 7.458 -16.754 -27.680 1.00 89.25 270 ARG A C 1
ATOM 2215 O O . ARG A 1 270 ? 7.948 -15.684 -28.041 1.00 89.25 270 ARG A O 1
ATOM 2222 N N . ARG A 1 271 ? 6.942 -16.936 -26.458 1.00 85.00 271 ARG A N 1
ATOM 2223 C CA . ARG A 1 271 ? 6.966 -15.909 -25.401 1.00 85.00 271 ARG A CA 1
ATOM 2224 C C . ARG A 1 271 ? 8.392 -15.630 -24.928 1.00 85.00 271 ARG A C 1
ATOM 2226 O O . ARG A 1 271 ? 9.253 -16.510 -24.961 1.00 85.00 271 ARG A O 1
ATOM 2233 N N . LEU A 1 272 ? 8.623 -14.413 -24.442 1.00 86.88 272 LEU A N 1
ATOM 2234 C CA . LEU A 1 272 ? 9.904 -14.025 -23.852 1.00 86.88 272 LEU A CA 1
ATOM 2235 C C . LEU A 1 272 ? 10.091 -14.710 -22.487 1.00 86.88 272 LEU A C 1
ATOM 2237 O O . LEU A 1 272 ? 9.142 -14.830 -21.706 1.00 86.88 272 LEU A O 1
ATOM 2241 N N . GLY A 1 273 ? 11.312 -15.178 -22.217 1.00 73.69 273 GLY A N 1
ATOM 2242 C CA . GLY A 1 273 ? 11.642 -15.948 -21.015 1.00 73.69 273 GLY A CA 1
ATOM 2243 C C . GLY A 1 273 ? 11.443 -15.169 -19.708 1.00 73.69 273 GLY A C 1
ATOM 2244 O O . GLY A 1 273 ? 11.553 -13.945 -19.670 1.00 73.69 273 GLY A O 1
ATOM 2245 N N . LYS A 1 274 ? 11.160 -15.899 -18.622 1.00 63.34 274 LYS A N 1
ATOM 2246 C CA . LYS A 1 274 ? 11.085 -15.376 -17.249 1.00 63.34 274 LYS A CA 1
ATOM 2247 C C . LYS A 1 274 ? 12.324 -15.854 -16.488 1.00 63.34 274 LYS A C 1
ATOM 2249 O O . LYS A 1 274 ? 12.444 -17.042 -16.219 1.00 63.34 274 LYS A O 1
ATOM 2254 N N . GLY A 1 275 ? 13.245 -14.950 -16.171 1.00 61.41 275 GLY A N 1
ATOM 2255 C CA . GLY A 1 275 ? 14.448 -15.251 -15.389 1.00 61.41 275 GLY A CA 1
ATOM 2256 C C . GLY A 1 275 ? 14.727 -14.173 -14.344 1.00 61.41 275 GLY A C 1
ATOM 2257 O O . GLY A 1 275 ? 14.181 -13.072 -14.430 1.00 61.41 275 GLY A O 1
ATOM 2258 N N . ARG A 1 276 ? 15.574 -14.492 -13.356 1.00 65.44 276 ARG A N 1
ATOM 2259 C CA . ARG A 1 276 ? 16.174 -13.482 -12.471 1.00 65.44 276 ARG A CA 1
ATOM 2260 C C . ARG A 1 276 ? 17.107 -12.619 -13.305 1.00 65.44 276 ARG A C 1
ATOM 2262 O O . ARG A 1 276 ? 18.026 -13.138 -13.933 1.00 65.44 276 ARG A O 1
ATOM 2269 N N . ASP A 1 277 ? 16.834 -11.327 -13.337 1.00 78.19 277 ASP A N 1
ATOM 2270 C CA . ASP A 1 277 ? 17.492 -10.422 -14.261 1.00 78.19 277 ASP A CA 1
ATOM 2271 C C . ASP A 1 277 ? 17.432 -8.984 -13.758 1.00 78.19 277 ASP A C 1
ATOM 2273 O O . ASP A 1 277 ? 16.636 -8.666 -12.872 1.00 78.19 277 ASP A O 1
ATOM 2277 N N . ILE A 1 278 ? 18.266 -8.126 -14.340 1.00 83.12 278 ILE A N 1
ATOM 2278 C CA . ILE A 1 278 ? 18.274 -6.694 -14.049 1.00 83.12 278 ILE A CA 1
ATOM 2279 C C . ILE A 1 278 ? 16.943 -6.116 -14.533 1.00 83.12 278 ILE A C 1
ATOM 2281 O O . ILE A 1 278 ? 16.606 -6.224 -15.715 1.00 83.12 278 ILE A O 1
ATOM 2285 N N . LEU A 1 279 ? 16.182 -5.525 -13.614 1.00 83.88 279 LEU A N 1
ATOM 2286 C CA . LEU A 1 279 ? 14.909 -4.882 -13.913 1.00 83.88 279 LEU A CA 1
ATOM 2287 C C . LEU A 1 279 ? 15.127 -3.414 -14.264 1.00 83.88 279 LEU A C 1
ATOM 2289 O O . LEU A 1 279 ? 15.902 -2.712 -13.611 1.00 83.88 279 LEU A O 1
ATOM 2293 N N . ILE A 1 280 ? 14.410 -2.974 -15.293 1.00 85.19 280 ILE A N 1
ATOM 2294 C CA . ILE A 1 280 ? 14.521 -1.642 -15.876 1.00 85.19 280 ILE A CA 1
ATOM 2295 C C . ILE A 1 280 ? 13.138 -0.994 -15.873 1.00 85.19 280 ILE A C 1
ATOM 2297 O O . ILE A 1 280 ? 12.189 -1.617 -16.367 1.00 85.19 280 ILE A O 1
ATOM 2301 N N . PRO A 1 281 ? 12.995 0.231 -15.346 1.00 83.75 281 PRO A N 1
ATOM 2302 C CA . PRO A 1 281 ? 11.758 0.995 -15.466 1.00 83.75 281 PRO A CA 1
ATOM 2303 C C . PRO A 1 281 ? 11.419 1.260 -16.935 1.00 83.75 281 PRO A C 1
ATOM 2305 O O . PRO A 1 281 ? 12.236 1.764 -17.688 1.00 83.75 281 PRO A O 1
ATOM 2308 N N . VAL A 1 282 ? 10.208 0.945 -17.377 1.00 86.06 282 VAL A N 1
ATOM 2309 C CA . VAL A 1 282 ? 9.753 1.233 -18.748 1.00 86.06 282 VAL A CA 1
ATOM 2310 C C . VAL A 1 282 ? 9.622 2.740 -18.973 1.00 86.06 282 VAL A C 1
ATOM 2312 O O . VAL A 1 282 ? 9.799 3.196 -20.099 1.00 86.06 282 VAL A O 1
ATOM 2315 N N . SER A 1 283 ? 9.421 3.519 -17.906 1.00 83.44 283 SER A N 1
ATOM 2316 C CA . SER A 1 283 ? 9.386 4.984 -17.943 1.00 83.44 283 SER A CA 1
ATOM 2317 C C . SER A 1 283 ? 10.632 5.596 -18.588 1.00 83.44 283 SER A C 1
ATOM 2319 O O . SER A 1 283 ? 10.504 6.547 -19.355 1.00 83.44 283 SER A O 1
ATOM 2321 N N . ILE A 1 284 ? 11.821 5.008 -18.397 1.00 86.69 284 ILE A N 1
ATOM 2322 C CA . ILE A 1 284 ? 13.060 5.501 -19.028 1.00 86.69 284 ILE A CA 1
ATOM 2323 C C . ILE A 1 284 ? 13.068 5.311 -20.555 1.00 86.69 284 ILE A C 1
ATOM 2325 O O . ILE A 1 284 ? 13.866 5.929 -21.247 1.00 86.69 284 ILE A O 1
ATOM 2329 N N . LEU A 1 285 ? 12.183 4.469 -21.103 1.00 87.38 285 LEU A N 1
ATOM 2330 C CA . LEU A 1 285 ? 12.100 4.142 -22.532 1.00 87.38 285 LEU A CA 1
ATOM 2331 C C . LEU A 1 285 ? 11.023 4.960 -23.270 1.00 87.38 285 LEU A C 1
ATOM 2333 O O . LEU A 1 285 ? 10.787 4.724 -24.457 1.00 87.38 285 LEU A O 1
ATOM 2337 N N . THR A 1 286 ? 10.376 5.908 -22.585 1.00 84.81 286 THR A N 1
ATOM 2338 C CA . THR A 1 286 ? 9.284 6.739 -23.125 1.00 84.81 286 THR A CA 1
ATOM 2339 C C . THR A 1 286 ? 9.770 7.915 -23.970 1.00 84.81 286 THR A C 1
ATOM 2341 O O . THR A 1 286 ? 9.034 8.394 -24.836 1.00 84.81 286 THR A O 1
ATOM 2344 N N . ASN A 1 287 ? 11.009 8.382 -23.768 1.00 86.19 287 ASN A N 1
ATOM 2345 C CA . ASN A 1 287 ? 11.538 9.529 -24.502 1.00 86.19 287 ASN A CA 1
ATOM 2346 C C . ASN A 1 287 ? 11.662 9.202 -25.999 1.00 86.19 287 ASN A C 1
ATOM 2348 O O . ASN A 1 287 ? 12.506 8.403 -26.409 1.00 86.19 287 ASN A O 1
ATOM 2352 N N . ARG A 1 288 ? 10.826 9.853 -26.819 1.00 86.00 288 ARG A N 1
ATOM 2353 C CA . ARG A 1 288 ? 10.734 9.634 -28.271 1.00 86.00 288 ARG A CA 1
ATOM 2354 C C . ARG A 1 288 ? 11.869 10.263 -29.081 1.00 86.00 288 ARG A C 1
ATOM 2356 O O . ARG A 1 288 ? 12.030 9.879 -30.237 1.00 86.00 288 ARG A O 1
ATOM 2363 N N . ARG A 1 289 ? 12.642 11.203 -28.519 1.00 87.06 289 ARG A N 1
ATOM 2364 C CA . ARG A 1 289 ? 13.820 11.798 -29.193 1.00 87.06 289 ARG A CA 1
ATOM 2365 C C . ARG A 1 289 ? 14.930 10.759 -29.384 1.00 87.06 289 ARG A C 1
ATOM 2367 O O . ARG A 1 289 ? 15.712 10.806 -30.340 1.00 87.06 289 ARG A O 1
ATOM 2374 N N . MET A 1 290 ? 14.969 9.789 -28.477 1.00 90.69 290 MET A N 1
ATOM 2375 C CA . MET A 1 290 ? 15.903 8.677 -28.484 1.00 90.69 290 MET A CA 1
ATOM 2376 C C . MET A 1 290 ? 15.210 7.372 -28.882 1.00 90.69 290 MET A C 1
ATOM 2378 O O . MET A 1 290 ? 14.030 7.133 -28.625 1.00 90.69 290 MET A O 1
ATOM 2382 N N . SER A 1 291 ? 15.964 6.487 -29.525 1.00 92.44 291 SER A N 1
ATOM 2383 C CA . SER A 1 291 ? 15.533 5.108 -29.714 1.00 92.44 291 SER A CA 1
ATOM 2384 C C . SER A 1 291 ? 15.472 4.380 -28.366 1.00 92.44 291 SER A C 1
ATOM 2386 O O . SER A 1 291 ? 16.105 4.773 -27.386 1.00 92.44 291 SER A O 1
ATOM 2388 N N . VAL A 1 292 ? 14.741 3.264 -28.314 1.00 93.56 292 VAL A N 1
ATOM 2389 C CA . VAL A 1 292 ? 14.670 2.429 -27.101 1.00 93.56 292 VAL A CA 1
ATOM 2390 C C . VAL A 1 292 ? 16.066 1.955 -26.677 1.00 93.56 292 VAL A C 1
ATOM 2392 O O . VAL A 1 292 ? 16.356 1.903 -25.488 1.00 93.56 292 VAL A O 1
ATOM 2395 N N . LEU A 1 293 ? 16.949 1.665 -27.641 1.00 94.56 293 LEU A N 1
ATOM 2396 C CA . LEU A 1 293 ? 18.321 1.246 -27.354 1.00 94.56 293 LEU A CA 1
ATOM 2397 C C . LEU A 1 293 ? 19.181 2.386 -26.802 1.00 94.56 293 LEU A C 1
ATOM 2399 O O . LEU A 1 293 ? 19.972 2.157 -25.896 1.00 94.56 293 LEU A O 1
ATOM 2403 N N . GLU A 1 294 ? 19.016 3.595 -27.342 1.00 94.94 294 GLU A N 1
ATOM 2404 C CA . GLU A 1 294 ? 19.707 4.804 -26.875 1.00 94.94 294 GLU A CA 1
ATOM 2405 C C . GLU A 1 294 ? 19.340 5.105 -25.418 1.00 94.94 294 GLU A C 1
ATOM 2407 O O . GLU A 1 294 ? 20.233 5.181 -24.577 1.00 94.94 294 GLU A O 1
ATOM 2412 N N . ASN A 1 295 ? 18.041 5.149 -25.099 1.00 92.94 295 ASN A N 1
ATOM 2413 C CA . ASN A 1 295 ? 17.552 5.328 -23.727 1.00 92.94 295 ASN A CA 1
ATOM 2414 C C . ASN A 1 295 ? 18.095 4.250 -22.773 1.00 92.94 295 ASN A C 1
ATOM 2416 O O . ASN A 1 295 ? 18.574 4.544 -21.678 1.00 92.94 295 ASN A O 1
ATOM 2420 N N . LEU A 1 296 ? 18.047 2.989 -23.208 1.00 93.12 296 LEU A N 1
ATOM 2421 C CA . LEU A 1 296 ? 18.509 1.848 -22.426 1.00 93.12 296 LEU A CA 1
ATOM 2422 C C . LEU A 1 296 ? 20.011 1.927 -22.121 1.00 93.12 296 LEU A C 1
ATOM 2424 O O . LEU A 1 296 ? 20.418 1.765 -20.972 1.00 93.12 296 LEU A O 1
ATOM 2428 N N . VAL A 1 297 ? 20.842 2.172 -23.136 1.00 94.75 297 VAL A N 1
ATOM 2429 C CA . VAL A 1 297 ? 22.300 2.254 -22.976 1.00 94.75 297 VAL A CA 1
ATOM 2430 C C . VAL A 1 297 ? 22.689 3.456 -22.119 1.00 94.75 297 VAL A C 1
ATOM 2432 O O . VAL A 1 297 ? 23.551 3.309 -21.251 1.00 94.75 297 VAL A O 1
ATOM 2435 N N . LEU A 1 298 ? 22.037 4.605 -22.315 1.00 93.00 298 LEU A N 1
ATOM 2436 C CA . LEU A 1 298 ? 22.251 5.803 -21.505 1.00 93.00 298 LEU A CA 1
ATOM 2437 C C . LEU A 1 298 ? 21.971 5.519 -20.024 1.00 93.00 298 LEU A C 1
ATOM 2439 O O . LEU A 1 298 ? 22.824 5.769 -19.179 1.00 93.00 298 LEU A O 1
ATOM 2443 N N . TRP A 1 299 ? 20.831 4.900 -19.706 1.00 90.06 299 TRP A N 1
ATOM 2444 C CA . TRP A 1 299 ? 20.480 4.554 -18.327 1.00 90.06 299 TRP A CA 1
ATOM 2445 C C . TRP A 1 299 ? 21.444 3.538 -17.699 1.00 90.06 299 TRP A C 1
ATOM 2447 O O . TRP A 1 299 ? 21.891 3.721 -16.568 1.00 90.06 299 TRP A O 1
ATOM 2457 N N . LEU A 1 300 ? 21.828 2.486 -18.432 1.00 88.38 300 LEU A N 1
ATOM 2458 C CA . LEU A 1 300 ? 22.797 1.495 -17.945 1.00 88.38 300 LEU A CA 1
ATOM 2459 C C . LEU A 1 300 ? 24.168 2.122 -17.654 1.00 88.38 300 LEU A C 1
ATOM 2461 O O . LEU A 1 300 ? 24.854 1.719 -16.711 1.00 88.38 300 LEU A O 1
ATOM 2465 N N . LYS A 1 301 ? 24.575 3.101 -18.465 1.00 90.69 301 LYS A N 1
ATOM 2466 C CA . LYS A 1 301 ? 25.838 3.814 -18.298 1.00 90.69 301 LYS A CA 1
ATOM 2467 C C . LYS A 1 301 ? 25.776 4.807 -17.141 1.00 90.69 301 LYS A C 1
ATOM 2469 O O . LYS A 1 301 ? 26.673 4.795 -16.302 1.00 90.69 301 LYS A O 1
ATOM 2474 N N . GLU A 1 302 ? 24.719 5.609 -17.065 1.00 86.19 302 GLU A N 1
ATOM 2475 C CA . GLU A 1 302 ? 24.636 6.716 -16.114 1.00 86.19 302 GLU A CA 1
ATOM 2476 C C . GLU A 1 302 ? 24.105 6.321 -14.742 1.00 86.19 302 GLU A C 1
ATOM 2478 O O . GLU A 1 302 ? 24.641 6.785 -13.739 1.00 86.19 302 GLU A O 1
ATOM 2483 N N . GLN A 1 303 ? 23.106 5.445 -14.671 1.00 78.75 303 GLN A N 1
ATOM 2484 C CA . GLN A 1 303 ? 22.470 5.074 -13.403 1.00 78.75 303 GLN A CA 1
ATOM 2485 C C . GLN A 1 303 ? 23.139 3.859 -12.762 1.00 78.75 303 GLN A C 1
ATOM 2487 O O . GLN A 1 303 ? 23.359 3.834 -11.556 1.00 78.75 303 GLN A O 1
ATOM 2492 N N . LEU A 1 304 ? 23.529 2.861 -13.563 1.00 77.62 304 LEU A N 1
ATOM 2493 C CA . LEU A 1 304 ? 24.222 1.666 -13.056 1.00 77.62 304 LEU A CA 1
ATOM 2494 C C . LEU A 1 304 ? 25.753 1.757 -13.144 1.00 77.62 304 LEU A C 1
ATOM 2496 O O . LEU A 1 304 ? 26.440 0.809 -12.760 1.00 77.62 304 LEU A O 1
ATOM 2500 N N . LYS A 1 305 ? 26.296 2.874 -13.656 1.00 84.31 305 LYS A N 1
ATOM 2501 C CA . LYS A 1 305 ? 27.743 3.146 -13.776 1.00 84.31 305 LYS A CA 1
ATOM 2502 C C . LYS A 1 305 ? 28.530 1.991 -14.418 1.00 84.31 305 LYS A C 1
ATOM 2504 O O . LYS A 1 305 ? 29.668 1.687 -14.046 1.00 84.31 305 LYS A O 1
ATOM 2509 N N . LEU A 1 306 ? 27.922 1.339 -15.412 1.00 87.12 306 LEU A N 1
ATOM 2510 C CA . LEU A 1 306 ? 28.518 0.210 -16.125 1.00 87.12 306 LEU A CA 1
ATOM 2511 C C . LEU A 1 306 ? 29.554 0.661 -17.164 1.00 87.12 306 LEU A C 1
ATOM 2513 O O . LEU A 1 306 ? 29.484 1.742 -17.754 1.00 87.12 306 LEU A O 1
ATOM 2517 N N . ARG A 1 307 ? 30.536 -0.201 -17.436 1.00 89.81 307 ARG A N 1
ATOM 2518 C CA . ARG A 1 307 ? 31.491 -0.015 -18.538 1.00 89.81 307 ARG A CA 1
ATOM 2519 C C . ARG A 1 307 ? 30.859 -0.442 -19.864 1.00 89.81 307 ARG A C 1
ATOM 2521 O O . ARG A 1 307 ? 30.013 -1.330 -19.898 1.00 89.81 307 ARG A O 1
ATOM 2528 N N . TYR A 1 308 ? 31.327 0.112 -20.985 1.00 92.06 308 TYR A N 1
ATOM 2529 C CA . TYR A 1 308 ? 30.795 -0.246 -22.310 1.00 92.06 308 TYR A CA 1
ATOM 2530 C C . TYR A 1 308 ? 30.922 -1.739 -22.622 1.00 92.06 308 TYR A C 1
ATOM 2532 O O . TYR A 1 308 ? 29.996 -2.333 -23.164 1.00 92.06 308 TYR A O 1
ATOM 2540 N N . CYS A 1 309 ? 32.033 -2.365 -22.229 1.00 88.50 309 CYS A N 1
ATOM 2541 C CA . CYS A 1 309 ? 32.223 -3.805 -22.383 1.00 88.50 309 CYS A CA 1
ATOM 2542 C C . CYS A 1 309 ? 31.217 -4.631 -21.560 1.00 88.50 309 CYS A C 1
ATOM 2544 O O . CYS A 1 309 ? 30.808 -5.703 -21.994 1.00 88.50 309 CYS A O 1
ATOM 2546 N N . GLU A 1 310 ? 30.777 -4.134 -20.403 1.00 87.69 310 GLU A N 1
ATOM 2547 C CA . GLU A 1 310 ? 29.778 -4.800 -19.557 1.00 87.69 310 GLU A CA 1
ATOM 2548 C C . GLU A 1 310 ? 28.388 -4.693 -20.169 1.00 87.69 310 GLU A C 1
ATOM 2550 O O . GLU A 1 310 ? 27.690 -5.697 -20.285 1.00 87.69 310 GLU A O 1
ATOM 2555 N N . ILE A 1 311 ? 28.020 -3.499 -20.635 1.00 91.62 311 ILE A N 1
ATOM 2556 C CA . ILE A 1 311 ? 26.758 -3.263 -21.344 1.00 91.62 311 ILE A CA 1
ATOM 2557 C C . ILE A 1 311 ? 26.693 -4.124 -22.616 1.00 91.62 311 ILE A C 1
ATOM 2559 O O . ILE A 1 311 ? 25.675 -4.762 -22.876 1.00 91.62 311 ILE A O 1
ATOM 2563 N N . ALA A 1 312 ? 27.796 -4.212 -23.364 1.00 91.44 312 ALA A N 1
ATOM 2564 C CA . ALA A 1 312 ? 27.918 -5.049 -24.558 1.00 91.44 312 ALA A CA 1
ATOM 2565 C C . ALA A 1 312 ? 27.655 -6.532 -24.252 1.00 91.44 312 ALA A C 1
ATOM 2567 O O . ALA A 1 312 ? 26.838 -7.171 -24.916 1.00 91.44 312 ALA A O 1
ATOM 2568 N N . ILE A 1 313 ? 28.264 -7.063 -23.185 1.00 89.31 313 ILE A N 1
ATOM 2569 C CA . ILE A 1 313 ? 28.030 -8.441 -22.729 1.00 89.31 313 ILE A CA 1
ATOM 2570 C C . ILE A 1 313 ? 26.569 -8.637 -22.299 1.00 89.31 313 ILE A C 1
ATOM 2572 O O . ILE A 1 313 ? 25.947 -9.636 -22.665 1.00 89.31 313 ILE A O 1
ATOM 2576 N N . LEU A 1 314 ? 26.007 -7.685 -21.550 1.00 88.56 314 LEU A N 1
ATOM 2577 C CA . LEU A 1 314 ? 24.638 -7.759 -21.043 1.00 88.56 314 LEU A CA 1
ATOM 2578 C C . LEU A 1 314 ? 23.579 -7.689 -22.145 1.00 88.56 314 LEU A C 1
ATOM 2580 O O . LEU A 1 314 ? 22.535 -8.317 -21.994 1.00 88.56 314 LEU A O 1
ATOM 2584 N N . LEU A 1 315 ? 23.827 -6.959 -23.230 1.00 89.88 315 LEU A N 1
ATOM 2585 C CA . LEU A 1 315 ? 22.897 -6.822 -24.355 1.00 89.88 315 LEU A CA 1
ATOM 2586 C C . LEU A 1 315 ? 23.202 -7.776 -25.518 1.00 89.88 315 LEU A C 1
ATOM 2588 O O . LEU A 1 315 ? 22.424 -7.834 -26.464 1.00 89.88 315 LEU A O 1
ATOM 2592 N N . LYS A 1 316 ? 24.297 -8.547 -25.445 1.00 91.06 316 LYS A N 1
ATOM 2593 C CA . LYS A 1 316 ? 24.847 -9.336 -26.565 1.00 91.06 316 LYS A CA 1
ATOM 2594 C C . LYS A 1 316 ? 25.116 -8.479 -27.813 1.00 91.06 316 LYS A C 1
ATOM 2596 O O . LYS A 1 316 ? 24.827 -8.894 -28.933 1.00 91.06 316 LYS A O 1
ATOM 2601 N N . LEU A 1 317 ? 25.671 -7.290 -27.603 1.00 90.50 317 LEU A N 1
ATOM 2602 C CA . LEU A 1 317 ? 26.061 -6.352 -28.656 1.00 90.50 317 LEU A CA 1
ATOM 2603 C C . LEU A 1 317 ? 27.580 -6.225 -28.733 1.00 90.50 317 LEU A C 1
ATOM 2605 O O . LEU A 1 317 ? 28.295 -6.578 -27.796 1.00 90.50 317 LEU A O 1
ATOM 2609 N N . ASP A 1 318 ? 28.067 -5.672 -29.840 1.00 93.31 318 ASP A N 1
ATOM 2610 C CA . ASP A 1 318 ? 29.461 -5.261 -29.944 1.00 93.31 318 ASP A CA 1
ATOM 2611 C C . ASP A 1 318 ? 29.721 -3.982 -29.127 1.00 93.31 318 ASP A C 1
ATOM 2613 O O . ASP A 1 318 ? 28.890 -3.068 -29.082 1.00 93.31 318 ASP A O 1
ATOM 2617 N N . GLN A 1 319 ? 30.892 -3.886 -28.492 1.00 93.50 319 GLN A N 1
ATOM 2618 C CA . GLN A 1 319 ? 31.250 -2.731 -27.664 1.00 93.50 319 GLN A CA 1
ATOM 2619 C C . GLN A 1 319 ? 31.271 -1.416 -28.459 1.00 93.50 319 GLN A C 1
ATOM 2621 O O . GLN A 1 319 ? 30.890 -0.380 -27.909 1.00 93.50 319 GLN A O 1
ATOM 2626 N N . ARG A 1 320 ? 31.667 -1.439 -29.740 1.00 94.88 320 ARG A N 1
ATOM 2627 C CA . ARG A 1 320 ? 31.642 -0.257 -30.616 1.00 94.88 320 ARG A CA 1
ATOM 2628 C C . ARG A 1 320 ? 30.209 0.195 -30.860 1.00 94.88 320 ARG A C 1
A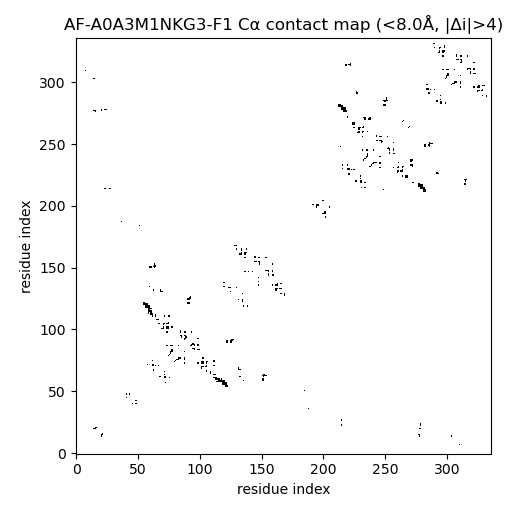TOM 2630 O O . ARG A 1 320 ? 29.933 1.385 -30.793 1.00 94.88 320 ARG A O 1
ATOM 2637 N N . THR A 1 321 ? 29.287 -0.755 -31.035 1.00 94.44 321 THR A N 1
ATOM 2638 C CA . THR A 1 321 ? 27.851 -0.456 -31.175 1.00 94.44 321 THR A CA 1
ATOM 2639 C C . THR A 1 321 ? 2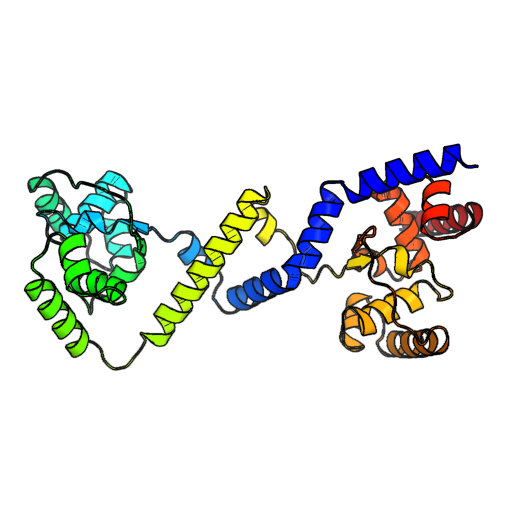7.322 0.237 -29.924 1.00 94.44 321 THR A C 1
ATOM 2641 O O . THR A 1 321 ? 26.662 1.267 -30.027 1.00 94.44 321 THR A O 1
ATOM 2644 N N . VAL A 1 322 ? 27.655 -0.278 -28.736 1.00 95.25 322 VAL A N 1
ATOM 2645 C CA . VAL A 1 322 ? 27.256 0.343 -27.462 1.00 95.25 322 VAL A CA 1
ATOM 2646 C C . VAL A 1 322 ? 27.807 1.763 -27.338 1.00 95.25 322 VAL A C 1
ATOM 2648 O O . VAL A 1 322 ? 27.063 2.668 -26.969 1.00 95.25 322 VAL A O 1
ATOM 2651 N N . TRP A 1 323 ? 29.084 1.972 -27.669 1.00 95.69 323 TRP A N 1
ATOM 2652 C CA . TRP A 1 323 ? 29.699 3.298 -27.629 1.00 95.69 323 TRP A CA 1
ATOM 2653 C C . TRP A 1 323 ? 29.013 4.273 -28.592 1.00 95.69 323 TRP A C 1
ATOM 2655 O O . TRP A 1 323 ? 28.602 5.349 -28.172 1.00 95.69 323 TRP A O 1
ATOM 2665 N N . THR A 1 324 ? 28.793 3.881 -29.851 1.00 96.75 324 THR A N 1
ATOM 2666 C CA . THR A 1 324 ? 28.114 4.729 -30.842 1.00 96.75 324 THR A CA 1
ATOM 2667 C C . THR A 1 324 ? 26.694 5.087 -30.410 1.00 96.75 324 THR A C 1
ATOM 2669 O O . THR A 1 324 ? 26.284 6.238 -30.549 1.00 96.75 324 THR A O 1
ATOM 2672 N N . VAL A 1 325 ? 25.941 4.119 -29.877 1.00 96.44 325 VAL A N 1
ATOM 2673 C CA . VAL A 1 325 ? 24.584 4.348 -29.361 1.00 96.44 325 VAL A CA 1
ATOM 2674 C C . VAL A 1 325 ? 24.610 5.338 -28.196 1.00 96.44 325 VAL A C 1
ATOM 2676 O O . VAL A 1 325 ? 23.827 6.285 -28.196 1.00 96.44 325 VAL A O 1
ATOM 2679 N N . TYR A 1 326 ? 25.530 5.164 -27.244 1.00 96.50 326 TYR A N 1
ATOM 2680 C CA . TYR A 1 326 ? 25.698 6.091 -26.127 1.00 96.50 326 TYR A CA 1
ATOM 2681 C C . TYR A 1 326 ? 26.050 7.504 -26.610 1.00 96.50 326 TYR A C 1
ATOM 2683 O O . TYR A 1 326 ? 25.385 8.460 -26.231 1.00 96.50 326 TYR A O 1
ATOM 2691 N N . SER A 1 327 ? 27.040 7.652 -27.494 1.00 94.38 327 SER A N 1
ATOM 2692 C CA . SER A 1 327 ? 27.463 8.962 -28.004 1.00 94.38 327 SER A CA 1
ATOM 2693 C C . SER A 1 327 ? 26.357 9.688 -28.775 1.00 94.38 327 SER A C 1
ATOM 2695 O O . SER A 1 327 ? 26.273 10.913 -28.719 1.00 94.38 327 SER A O 1
ATOM 2697 N N . ARG A 1 328 ? 25.495 8.953 -29.493 1.00 94.44 328 ARG A N 1
ATOM 2698 C CA . ARG A 1 328 ? 24.302 9.530 -30.135 1.00 94.44 328 ARG A CA 1
ATOM 2699 C C . ARG A 1 328 ? 23.275 9.989 -29.103 1.00 94.44 328 ARG A C 1
ATOM 2701 O O . A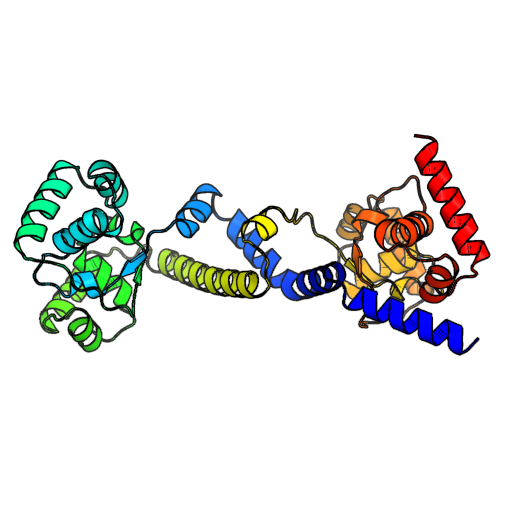RG A 1 328 ? 22.732 11.078 -29.262 1.00 94.44 328 ARG A O 1
ATOM 2708 N N . ALA A 1 329 ? 23.029 9.186 -28.067 1.00 93.44 329 ALA A N 1
ATOM 2709 C CA . ALA A 1 329 ? 22.120 9.531 -26.976 1.00 93.44 329 ALA A CA 1
ATOM 2710 C C . ALA A 1 329 ? 22.593 10.786 -26.218 1.00 93.44 329 ALA A C 1
ATOM 2712 O O . ALA A 1 329 ? 21.827 11.731 -26.069 1.00 93.44 329 ALA A O 1
ATOM 2713 N N . ASP A 1 330 ? 23.872 10.835 -25.837 1.00 92.12 330 ASP A N 1
ATOM 2714 C CA . ASP A 1 330 ? 24.499 11.965 -25.136 1.00 92.12 330 ASP A CA 1
ATOM 2715 C C . ASP A 1 330 ? 24.432 13.263 -25.957 1.00 92.12 330 ASP A C 1
ATOM 2717 O O . ASP A 1 330 ? 24.067 14.315 -25.441 1.00 92.12 330 ASP A O 1
ATOM 2721 N N . ARG A 1 331 ? 24.687 13.195 -27.270 1.00 91.94 331 ARG A N 1
ATOM 2722 C CA . ARG A 1 331 ? 24.558 14.364 -28.157 1.00 91.94 331 ARG A CA 1
ATOM 2723 C C . ARG A 1 331 ? 23.122 14.874 -28.253 1.00 91.94 331 ARG A C 1
ATOM 2725 O O . ARG A 1 331 ? 22.903 16.078 -28.270 1.00 91.94 331 ARG A O 1
ATOM 2732 N N . LYS A 1 332 ? 22.146 13.967 -28.328 1.00 90.81 332 LYS A N 1
ATOM 2733 C CA . LYS A 1 332 ? 20.722 14.332 -28.356 1.00 90.81 332 LYS A CA 1
ATOM 2734 C C . LYS A 1 332 ? 20.256 14.963 -27.044 1.00 90.81 332 LYS A C 1
ATOM 2736 O O . LYS A 1 332 ? 19.311 15.735 -27.087 1.00 90.81 332 LYS A O 1
ATOM 2741 N N . LEU A 1 333 ? 20.897 14.624 -25.925 1.00 87.94 333 LEU A N 1
ATOM 2742 C CA . LEU A 1 333 ? 20.622 15.210 -24.614 1.00 87.94 333 LEU A CA 1
ATOM 2743 C C . LEU A 1 333 ? 21.277 16.591 -24.447 1.00 87.94 333 LEU A C 1
ATOM 2745 O O . LEU A 1 333 ? 20.701 17.463 -23.822 1.00 87.94 333 LEU A O 1
ATOM 2749 N N . LYS A 1 334 ? 22.476 16.793 -25.010 1.00 83.81 334 LYS A N 1
ATOM 2750 C CA . LYS A 1 334 ? 23.224 18.064 -24.928 1.00 83.81 334 LYS A CA 1
ATOM 2751 C C . LYS A 1 334 ? 22.754 19.150 -25.893 1.00 83.81 334 LYS A C 1
ATOM 2753 O O . LYS A 1 334 ? 23.077 20.307 -25.678 1.00 83.81 334 LYS A O 1
ATOM 2758 N N . ASN A 1 335 ? 22.048 18.780 -26.958 1.00 75.62 335 ASN A N 1
ATOM 2759 C CA . ASN A 1 335 ? 21.441 19.726 -27.899 1.00 75.62 335 ASN A CA 1
ATOM 2760 C C . ASN A 1 335 ? 20.021 20.151 -27.452 1.00 75.62 335 ASN A C 1
ATOM 2762 O O . ASN A 1 335 ? 19.175 20.440 -28.300 1.00 75.62 335 ASN A O 1
ATOM 2766 N N . GLU A 1 336 ? 19.758 20.110 -26.143 1.00 54.34 336 GLU A N 1
ATOM 2767 C CA . GLU A 1 336 ? 18.605 20.728 -25.469 1.00 54.34 336 GLU A CA 1
ATOM 2768 C C . GLU A 1 336 ? 18.968 22.143 -25.027 1.00 54.34 336 GLU A C 1
ATOM 2770 O O . GLU A 1 336 ? 18.057 22.998 -25.095 1.00 54.34 336 GLU A O 1
#

Sequence (336 aa):
MRAKRRNVSERVNAILNSPIQKTLHLLNRERATIIKIKKKAEKYDEKTVLRALKETLIPVSIFSSKQSPLEALVVYLKDKKKLTYHEIGEFLGRNERNVWHSYRKGKKKGPIQINDSYFIPLSLFKNRNLSILEHVVNFLAKNNAKNIAKLLKKDPSTIWAVQSRIKKKQPRIDDYYFNKVFQQISELKEDVQRLEKLGLSPEDVLALDTSEILLAPLSIFRTKLSPLEALVKYLVENKSLRLSEAATALNRDQRTVWVTYKNARQKLPRRLGKGRDILIPVSILTNRRMSVLENLVLWLKEQLKLRYCEIAILLKLDQRTVWTVYSRADRKLKNE

Solvent-accessible surface area (backbone atoms only — not comparable to full-atom values): 18717 Å² total; per-residue (Å²): 113,70,68,63,52,50,56,52,51,53,52,51,50,50,49,56,67,28,70,68,42,45,50,52,52,48,49,68,69,45,38,68,58,52,49,53,48,48,58,56,46,73,74,38,60,68,69,56,54,54,47,61,75,66,50,55,71,38,58,51,31,40,53,38,48,92,39,55,50,59,15,28,51,42,38,46,41,40,74,75,68,63,47,53,52,60,59,52,10,62,51,40,60,44,60,38,69,61,43,49,52,30,27,59,58,20,58,75,68,51,87,78,63,81,63,90,87,51,71,41,62,48,71,68,52,32,54,79,91,46,54,59,57,42,47,54,52,59,74,49,54,92,47,57,53,64,56,54,12,64,62,33,68,46,58,45,68,59,44,49,52,41,53,52,50,46,65,72,70,53,68,101,74,57,71,66,58,53,53,53,52,50,53,53,49,53,53,50,50,55,52,48,53,54,38,47,78,70,76,44,51,75,63,58,63,64,66,46,71,72,73,74,80,46,69,43,51,51,67,53,50,57,51,97,51,54,54,59,24,28,51,47,39,41,38,40,71,75,66,65,38,52,61,63,54,48,8,62,60,38,67,46,58,46,67,60,44,49,55,37,30,54,52,29,42,70,80,43,76,68,80,82,86,88,73,96,62,58,73,39,60,39,69,64,48,28,56,76,95,41,52,50,58,24,34,48,48,43,44,44,38,69,75,67,67,47,51,52,66,54,51,9,63,64,40,73,47,54,44,66,57,44,48,54,39,33,56,51,38,52,52,64,62,71,76,110